Protein AF-A0AAD3N170-F1 (afdb_monomer_lite)

Organism: Lates japonicus (NCBI:txid270547)

Structure (mmCIF, N/CA/C/O backbone):
data_AF-A0AAD3N170-F1
#
_entry.id   AF-A0AAD3N170-F1
#
loop_
_atom_site.group_PDB
_atom_site.id
_atom_site.type_symbol
_atom_site.label_atom_id
_atom_site.label_alt_id
_atom_site.label_comp_id
_atom_site.label_asym_id
_atom_site.label_entity_id
_atom_site.label_seq_id
_atom_site.pdbx_PDB_ins_code
_atom_site.Cartn_x
_atom_site.Cartn_y
_atom_site.Cartn_z
_atom_site.occupancy
_atom_site.B_iso_or_equiv
_atom_site.auth_seq_id
_atom_site.auth_comp_id
_atom_site.auth_asym_id
_atom_site.auth_atom_id
_atom_site.pdbx_PDB_model_num
ATOM 1 N N . MET A 1 1 ? -20.644 33.149 -61.878 1.00 35.19 1 MET A N 1
ATOM 2 C CA . MET A 1 1 ? -21.464 31.925 -61.946 1.00 35.19 1 MET A CA 1
ATOM 3 C C . MET A 1 1 ? -20.576 30.812 -62.482 1.00 35.19 1 MET A C 1
ATOM 5 O O . MET A 1 1 ? -19.874 31.056 -63.452 1.00 35.19 1 MET A O 1
ATOM 9 N N . SER A 1 2 ? -20.545 29.707 -61.735 1.00 38.25 2 SER A N 1
ATOM 10 C CA . SER A 1 2 ? -20.140 28.309 -62.014 1.00 38.25 2 SER A CA 1
ATOM 11 C C . SER A 1 2 ? -20.052 27.929 -63.513 1.00 38.25 2 SER A C 1
ATOM 13 O O . SER A 1 2 ? -20.812 28.475 -64.295 1.00 38.25 2 SER A O 1
ATOM 15 N N . GLU A 1 3 ? -19.218 27.004 -64.015 1.00 41.84 3 GLU A N 1
ATOM 16 C CA . GLU A 1 3 ? -18.905 25.658 -63.510 1.00 41.84 3 GLU A CA 1
ATOM 17 C C . GLU A 1 3 ? -17.759 24.979 -64.328 1.00 41.84 3 GLU A C 1
ATOM 19 O O . GLU A 1 3 ? -17.737 25.042 -65.550 1.00 41.84 3 GLU A O 1
ATOM 24 N N . ILE A 1 4 ? -16.798 24.378 -63.610 1.00 50.81 4 ILE A N 1
ATOM 25 C CA . ILE A 1 4 ? -16.097 23.072 -63.741 1.00 50.81 4 ILE A CA 1
ATOM 26 C C . ILE A 1 4 ? -15.866 22.420 -65.133 1.00 50.81 4 ILE A C 1
ATOM 28 O O . ILE A 1 4 ? -16.795 21.917 -65.756 1.00 50.81 4 ILE A O 1
ATOM 32 N N . LEU A 1 5 ? -14.589 22.145 -65.462 1.00 49.22 5 LEU A N 1
ATOM 33 C CA . LEU A 1 5 ? -14.185 20.864 -66.071 1.00 49.22 5 LEU A CA 1
ATOM 34 C C . LEU A 1 5 ? -12.936 20.308 -65.366 1.00 49.22 5 LEU A C 1
ATOM 36 O O . LEU A 1 5 ? -11.902 20.964 -65.267 1.00 49.22 5 LEU A O 1
ATOM 40 N N . ARG A 1 6 ? -13.090 19.095 -64.831 1.00 49.34 6 ARG A N 1
ATOM 41 C CA . ARG A 1 6 ? -12.053 18.271 -64.207 1.00 49.34 6 ARG A CA 1
ATOM 42 C C . ARG A 1 6 ? -11.090 17.783 -65.285 1.00 49.34 6 ARG A C 1
ATOM 44 O O . ARG A 1 6 ? -11.563 17.276 -66.296 1.00 49.34 6 ARG A O 1
ATOM 51 N N . ASP A 1 7 ? -9.791 17.787 -65.004 1.00 45.34 7 ASP A N 1
ATOM 52 C CA . ASP A 1 7 ? -8.976 16.672 -65.467 1.00 45.34 7 ASP A CA 1
ATOM 53 C C . ASP A 1 7 ? -7.944 16.254 -64.419 1.00 45.34 7 ASP A C 1
ATOM 55 O O . ASP A 1 7 ? -7.305 17.057 -63.737 1.00 45.34 7 ASP A O 1
ATOM 59 N N . THR A 1 8 ? -7.889 14.947 -64.245 1.00 53.00 8 THR A N 1
ATOM 60 C CA . THR A 1 8 ? -7.256 14.196 -63.168 1.00 53.00 8 THR A CA 1
ATOM 61 C C . THR A 1 8 ? -5.969 13.602 -63.719 1.00 53.00 8 THR A C 1
ATOM 63 O O . THR A 1 8 ? -6.016 12.661 -64.500 1.00 53.00 8 THR A O 1
ATOM 66 N N . GLY A 1 9 ? -4.810 14.094 -63.285 1.00 50.38 9 GLY A N 1
ATOM 67 C CA . GLY A 1 9 ? -3.509 13.509 -63.620 1.00 50.38 9 GLY A CA 1
ATOM 68 C C . GLY A 1 9 ? -2.808 13.007 -62.366 1.00 50.38 9 GLY A C 1
ATOM 69 O O . GLY A 1 9 ? -2.170 13.779 -61.657 1.00 50.38 9 GLY A O 1
ATOM 70 N N . HIS A 1 10 ? -2.970 11.721 -62.064 1.00 56.72 10 HIS A N 1
ATOM 71 C CA . HIS A 1 10 ? -2.366 11.043 -60.920 1.00 56.72 10 HIS A CA 1
ATOM 72 C C . HIS A 1 10 ? -0.842 11.237 -60.898 1.00 56.72 10 HIS A C 1
ATOM 74 O O . HIS A 1 10 ? -0.133 10.764 -61.786 1.00 56.72 10 HIS A O 1
ATOM 80 N N . LYS A 1 11 ? -0.321 11.879 -59.847 1.00 61.03 11 LYS A N 1
ATOM 81 C CA . LYS A 1 11 ? 1.107 11.861 -59.509 1.00 61.03 11 LYS A CA 1
ATOM 82 C C . LYS A 1 11 ? 1.444 10.461 -58.986 1.00 61.03 11 LYS A C 1
ATOM 84 O O . LYS A 1 11 ? 1.462 10.224 -57.783 1.00 61.03 11 LYS A O 1
ATOM 89 N N . GLY A 1 12 ? 1.600 9.513 -59.905 1.00 59.84 12 GLY A N 1
ATOM 90 C CA . GLY A 1 12 ? 2.019 8.153 -59.595 1.00 59.84 12 GLY A CA 1
ATOM 91 C C . GLY A 1 12 ? 3.435 8.160 -59.024 1.00 59.84 12 GLY A C 1
ATOM 92 O O . GLY A 1 12 ? 4.338 8.772 -59.594 1.00 59.84 12 GLY A O 1
ATOM 93 N N . ASN A 1 13 ? 3.625 7.493 -57.887 1.00 63.69 13 ASN A N 1
ATOM 94 C CA . ASN A 1 13 ? 4.944 7.267 -57.308 1.00 63.69 13 ASN A CA 1
ATOM 95 C C . ASN A 1 13 ? 5.756 6.396 -58.276 1.00 63.69 13 ASN A C 1
ATOM 97 O O . ASN A 1 13 ? 5.458 5.217 -58.460 1.00 63.69 13 ASN A O 1
ATOM 101 N N . CYS A 1 14 ? 6.756 6.990 -58.924 1.00 70.81 14 CYS A N 1
ATOM 102 C CA . CYS A 1 14 ? 7.610 6.296 -59.877 1.00 70.81 14 CYS A CA 1
ATOM 103 C C . CYS A 1 14 ? 8.571 5.382 -59.100 1.00 70.81 14 CYS A C 1
ATOM 105 O O . CYS A 1 14 ? 9.526 5.863 -58.488 1.00 70.81 14 CYS A O 1
ATOM 107 N N . ILE A 1 15 ? 8.296 4.075 -59.069 1.00 72.94 15 ILE A N 1
ATOM 108 C CA . ILE A 1 15 ? 9.215 3.090 -58.489 1.00 72.94 15 ILE A CA 1
ATOM 109 C C . ILE A 1 15 ? 10.376 2.925 -59.478 1.00 72.94 15 ILE A C 1
ATOM 111 O O . ILE A 1 15 ? 10.131 2.561 -60.632 1.00 72.94 15 ILE A O 1
ATOM 115 N N . PRO A 1 16 ? 11.633 3.183 -59.080 1.00 70.94 16 PRO A N 1
ATOM 116 C CA . PRO A 1 16 ? 12.761 2.962 -59.967 1.00 70.94 16 PRO A CA 1
ATOM 117 C C . PRO A 1 16 ? 12.831 1.477 -60.334 1.00 70.94 16 PRO A C 1
ATOM 119 O O . PRO A 1 16 ? 12.875 0.609 -59.462 1.00 70.94 16 PRO A O 1
ATOM 122 N N . SER A 1 17 ? 12.848 1.195 -61.638 1.00 69.94 17 SER A N 1
ATOM 123 C CA . SER A 1 17 ? 13.024 -0.141 -62.216 1.00 69.94 17 SER A CA 1
ATOM 124 C C . SER A 1 17 ? 14.458 -0.632 -61.975 1.00 69.94 17 SER A C 1
ATOM 126 O O . SER A 1 17 ? 15.280 -0.698 -62.893 1.00 69.94 17 SER A O 1
ATOM 128 N N . GLY A 1 18 ? 14.796 -0.929 -60.721 1.00 78.31 18 GLY A N 1
ATOM 129 C CA . GLY A 1 18 ? 16.044 -1.594 -60.370 1.00 78.31 18 GLY A CA 1
ATOM 130 C C . GLY A 1 18 ? 16.172 -2.922 -61.120 1.00 78.31 18 GLY A C 1
ATOM 131 O O . GLY A 1 18 ? 15.177 -3.582 -61.420 1.00 78.31 18 GLY A O 1
ATOM 132 N N . ARG A 1 19 ? 17.403 -3.321 -61.453 1.00 78.25 19 ARG A N 1
ATOM 133 C CA . ARG A 1 19 ? 17.644 -4.624 -62.087 1.00 78.25 19 ARG A CA 1
ATOM 134 C C . ARG A 1 19 ? 17.254 -5.733 -61.114 1.00 78.25 19 ARG A C 1
ATOM 136 O O . ARG A 1 19 ? 17.785 -5.801 -60.008 1.00 78.25 19 ARG A O 1
ATOM 143 N N . GLN A 1 20 ? 16.356 -6.615 -61.541 1.00 78.94 20 GLN A N 1
ATOM 144 C CA . GLN A 1 20 ? 16.042 -7.825 -60.795 1.00 78.94 20 GLN A CA 1
ATOM 145 C C . GLN A 1 20 ? 17.270 -8.742 -60.803 1.00 78.94 20 GLN A C 1
ATOM 147 O O . GLN A 1 20 ? 17.733 -9.166 -61.861 1.00 78.94 20 GLN A O 1
ATOM 152 N N . LEU A 1 21 ? 17.818 -9.016 -59.619 1.00 80.81 21 LEU A N 1
ATOM 153 C CA . LEU A 1 21 ? 18.893 -9.992 -59.463 1.00 80.81 21 LEU A CA 1
ATOM 154 C C . LEU A 1 21 ? 18.369 -11.384 -59.828 1.00 80.81 21 LEU A C 1
ATOM 156 O O . LEU A 1 21 ? 17.212 -11.711 -59.542 1.00 80.81 21 LEU A O 1
ATOM 160 N N . GLN A 1 22 ? 19.217 -12.204 -60.453 1.00 79.69 22 GLN A N 1
ATOM 161 C CA . GLN A 1 22 ? 18.879 -13.601 -60.703 1.00 79.69 22 GLN A CA 1
ATOM 162 C C . GLN A 1 22 ? 18.592 -14.283 -59.364 1.00 79.69 22 GLN A C 1
ATOM 164 O O . GLN A 1 22 ? 19.427 -14.275 -58.460 1.00 79.69 22 GLN A O 1
ATOM 169 N N . ARG A 1 23 ? 17.380 -14.824 -59.218 1.00 81.94 23 ARG A N 1
ATOM 170 C CA . ARG A 1 23 ? 16.997 -15.590 -58.034 1.00 81.94 23 ARG A CA 1
ATOM 171 C C . ARG A 1 23 ? 17.484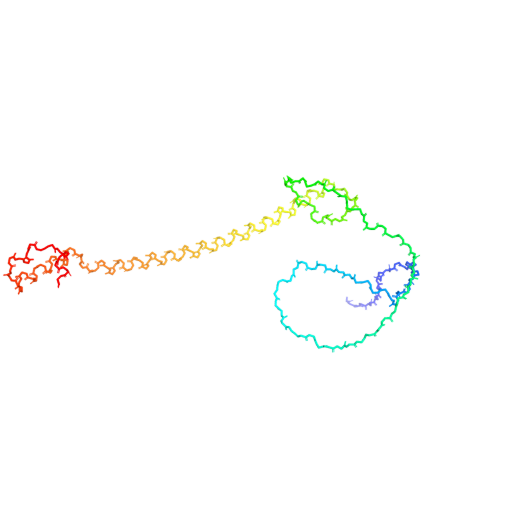 -17.017 -58.217 1.00 81.94 23 ARG A C 1
ATOM 173 O O . ARG A 1 23 ? 17.135 -17.657 -59.205 1.00 81.94 23 ARG A O 1
ATOM 180 N N . THR A 1 24 ? 18.243 -17.517 -57.256 1.00 79.50 24 THR A N 1
ATOM 181 C CA . THR A 1 24 ? 18.496 -18.951 -57.147 1.00 79.50 24 THR A CA 1
ATOM 182 C C . THR A 1 24 ? 17.180 -19.635 -56.757 1.00 79.50 24 THR A C 1
ATOM 184 O O . THR A 1 24 ? 16.533 -19.166 -55.813 1.00 79.50 24 THR A O 1
ATOM 187 N N . PRO A 1 25 ? 16.740 -20.694 -57.460 1.00 79.50 25 PRO A N 1
ATOM 188 C CA . PRO A 1 25 ? 15.591 -21.483 -57.031 1.00 79.50 25 PRO A CA 1
ATOM 189 C C . PRO A 1 25 ? 15.814 -22.009 -55.605 1.00 79.50 25 PRO A C 1
ATOM 191 O O . PRO A 1 25 ? 16.956 -22.330 -55.258 1.00 79.50 25 PRO A O 1
ATOM 194 N N . PRO A 1 26 ? 14.767 -22.091 -54.766 1.00 71.56 26 PRO A N 1
ATOM 195 C CA . PRO A 1 26 ? 14.890 -22.735 -53.467 1.00 71.56 26 PRO A CA 1
ATOM 196 C C . PRO A 1 26 ? 15.349 -24.181 -53.674 1.00 71.56 26 PRO A C 1
ATOM 198 O O . PRO A 1 26 ? 14.779 -24.905 -54.488 1.00 71.56 26 PRO A O 1
ATOM 201 N N . LEU A 1 27 ? 16.400 -24.582 -52.958 1.00 72.19 27 LEU A N 1
ATOM 202 C CA . LEU A 1 27 ? 16.843 -25.973 -52.927 1.00 72.19 27 LEU A CA 1
ATOM 203 C C . LEU A 1 27 ? 15.711 -26.798 -52.302 1.00 72.19 27 LEU A C 1
ATOM 205 O O . LEU A 1 27 ? 15.325 -26.529 -51.164 1.00 72.19 27 LEU A O 1
ATOM 209 N N . SER A 1 28 ? 15.167 -27.760 -53.049 1.00 66.94 28 SER A N 1
ATOM 210 C CA . SER A 1 28 ? 14.040 -28.612 -52.639 1.00 66.94 28 SER A CA 1
ATOM 211 C C . SER A 1 28 ? 14.304 -29.391 -51.351 1.00 66.94 28 SER A C 1
ATOM 213 O O . SER A 1 28 ? 13.361 -29.706 -50.633 1.00 66.94 28 SER A O 1
ATOM 215 N N . ASP A 1 29 ? 15.578 -29.626 -51.026 1.00 61.41 29 ASP A N 1
ATOM 216 C CA . ASP A 1 29 ? 15.970 -30.633 -50.035 1.00 61.41 29 ASP A CA 1
ATOM 217 C C . ASP A 1 29 ? 16.712 -30.066 -48.814 1.00 61.41 29 ASP A C 1
ATOM 219 O O . ASP A 1 29 ? 17.223 -30.819 -47.989 1.00 61.41 29 ASP A O 1
ATOM 223 N N . VAL A 1 30 ? 16.751 -28.738 -48.634 1.00 62.06 30 VAL A N 1
ATOM 224 C CA . VAL A 1 30 ? 17.384 -28.122 -47.452 1.00 62.06 30 VAL A CA 1
ATOM 225 C C . VAL A 1 30 ? 16.324 -27.566 -46.504 1.00 62.06 30 VAL A C 1
ATOM 227 O O . VAL A 1 30 ? 16.077 -26.359 -46.434 1.00 62.06 30 VAL A O 1
ATOM 230 N N . LYS A 1 31 ? 15.711 -28.450 -45.713 1.00 65.62 31 LYS A N 1
ATOM 231 C CA . LYS A 1 31 ? 14.913 -28.044 -44.550 1.00 65.62 31 LYS A CA 1
ATOM 232 C C . LYS A 1 31 ? 15.873 -27.668 -43.417 1.00 65.62 31 LYS A C 1
ATOM 234 O O . LYS A 1 31 ? 16.257 -28.511 -42.615 1.00 65.62 31 LYS A O 1
ATOM 239 N N . ARG A 1 32 ? 16.308 -26.403 -43.360 1.00 67.44 32 ARG A N 1
ATOM 240 C CA . ARG A 1 32 ? 17.024 -25.899 -42.175 1.00 67.44 32 ARG A CA 1
ATOM 241 C C . ARG A 1 32 ? 16.037 -25.857 -41.013 1.00 67.44 32 ARG A C 1
ATOM 243 O O . ARG A 1 32 ? 15.136 -25.022 -41.020 1.00 67.44 32 ARG A O 1
ATOM 250 N N . HIS A 1 33 ? 16.197 -26.764 -40.055 1.00 65.12 33 HIS A N 1
ATOM 251 C CA . HIS A 1 33 ? 15.530 -26.657 -38.764 1.00 65.12 33 HIS A CA 1
ATOM 252 C C . HIS A 1 33 ? 16.096 -25.415 -38.071 1.00 65.12 33 HIS A C 1
ATOM 254 O O . HIS A 1 33 ? 17.296 -25.338 -37.810 1.00 65.12 33 HIS A O 1
ATOM 260 N N . LEU A 1 34 ? 15.263 -24.393 -37.894 1.00 66.19 34 LEU A N 1
ATOM 261 C CA . LEU A 1 34 ? 15.608 -23.227 -37.095 1.00 66.19 34 LEU A CA 1
ATOM 262 C C . LEU A 1 34 ? 15.071 -23.508 -35.698 1.00 66.19 34 LEU A C 1
ATOM 264 O O . LEU A 1 34 ? 13.865 -23.432 -35.479 1.00 66.19 34 LEU A O 1
ATOM 268 N N . ASP A 1 35 ? 15.963 -23.892 -34.791 1.00 59.12 35 ASP A N 1
ATOM 269 C CA . ASP A 1 35 ? 15.636 -24.009 -33.374 1.00 59.12 35 ASP A CA 1
ATOM 270 C C . ASP A 1 35 ? 15.546 -22.603 -32.792 1.00 59.12 35 ASP A C 1
ATOM 272 O O . ASP A 1 35 ? 16.552 -21.950 -32.511 1.00 59.12 35 ASP A O 1
ATOM 276 N N . PHE A 1 36 ? 14.319 -22.107 -32.668 1.00 57.72 36 PHE A N 1
ATOM 277 C CA . PHE A 1 36 ? 14.038 -20.969 -31.814 1.00 57.72 36 PHE A CA 1
ATOM 278 C C . PHE A 1 36 ? 13.860 -21.524 -30.404 1.00 57.72 36 PHE A C 1
ATOM 280 O O . PHE A 1 36 ? 12.868 -22.189 -30.114 1.00 57.72 36 PHE A O 1
ATOM 287 N N . CYS A 1 37 ? 14.848 -21.305 -29.538 1.00 46.25 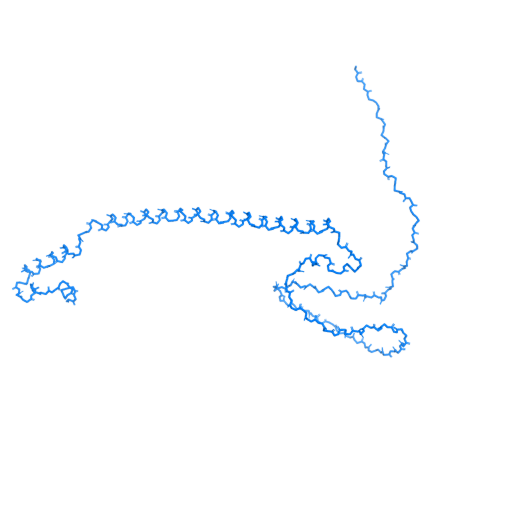37 CYS A N 1
ATOM 288 C CA . CYS A 1 37 ? 14.641 -21.495 -28.110 1.00 46.25 37 CYS A CA 1
ATOM 289 C C . CYS A 1 37 ? 13.703 -20.380 -27.629 1.00 46.25 37 CYS A C 1
ATOM 291 O O . CYS A 1 37 ? 14.166 -19.279 -27.336 1.00 46.25 37 CYS A O 1
ATOM 293 N N . ASP A 1 38 ? 12.400 -20.659 -27.594 1.00 48.50 38 ASP A N 1
ATOM 294 C CA . ASP A 1 38 ? 11.438 -19.862 -26.834 1.00 48.50 38 ASP A CA 1
ATOM 295 C C . ASP A 1 38 ? 11.602 -20.218 -25.354 1.00 48.50 38 ASP A C 1
ATOM 297 O O . ASP A 1 38 ? 11.128 -21.243 -24.865 1.00 48.50 38 ASP A O 1
ATOM 301 N N . GLU A 1 39 ? 12.327 -19.370 -24.635 1.00 51.50 39 GLU A N 1
ATOM 302 C CA . GLU A 1 39 ? 12.382 -19.381 -23.177 1.00 51.50 39 GLU A CA 1
ATOM 303 C C . GLU A 1 39 ? 11.175 -18.595 -22.651 1.00 51.50 39 GLU A C 1
ATOM 305 O O . GLU A 1 39 ? 11.332 -17.501 -22.134 1.00 51.50 39 GLU A O 1
ATOM 310 N N . ASP A 1 40 ? 9.966 -19.108 -22.899 1.00 51.34 40 ASP A N 1
ATOM 311 C CA . ASP A 1 40 ? 8.733 -18.733 -22.192 1.00 51.34 40 ASP A CA 1
ATOM 312 C C . ASP A 1 40 ? 7.580 -19.644 -22.641 1.00 51.34 40 ASP A C 1
ATOM 314 O O . ASP A 1 40 ? 6.816 -19.348 -23.558 1.00 51.34 40 ASP A O 1
ATOM 318 N N . SER A 1 41 ? 7.440 -20.800 -21.994 1.00 42.88 41 SER A N 1
ATOM 319 C CA . SER A 1 41 ? 6.212 -21.601 -22.052 1.00 42.88 41 SER A CA 1
ATOM 320 C C . SER A 1 41 ? 6.054 -22.387 -20.756 1.00 42.88 41 SER A C 1
ATOM 322 O O . SER A 1 41 ? 6.307 -23.587 -20.684 1.00 42.88 41 SER A O 1
ATOM 324 N N . ASN A 1 42 ? 5.642 -21.670 -19.712 1.00 42.38 42 ASN A N 1
ATOM 325 C CA . ASN A 1 42 ? 4.877 -22.253 -18.619 1.00 42.38 42 ASN A CA 1
ATOM 326 C C . ASN A 1 42 ? 3.391 -22.106 -18.967 1.00 42.38 42 ASN A C 1
ATOM 328 O O . ASN A 1 42 ? 2.920 -20.982 -19.116 1.00 42.38 42 ASN A O 1
ATOM 332 N N . ASP A 1 43 ? 2.723 -23.253 -19.083 1.00 37.84 43 ASP A N 1
ATOM 333 C CA . ASP A 1 43 ? 1.311 -23.564 -18.798 1.00 37.84 43 ASP A CA 1
ATOM 334 C C . ASP A 1 43 ? 0.585 -24.355 -19.900 1.00 37.84 43 ASP A C 1
ATOM 336 O O . ASP A 1 43 ? 0.249 -23.856 -20.969 1.00 37.84 43 ASP A O 1
ATOM 340 N N . TYR A 1 44 ? 0.329 -25.616 -19.536 1.00 36.62 44 TYR A N 1
ATOM 341 C CA . TYR A 1 44 ? -0.807 -26.487 -19.848 1.00 36.62 44 TYR A CA 1
ATOM 342 C C . TYR A 1 44 ? -1.451 -26.428 -21.240 1.00 36.62 44 TYR A C 1
ATOM 344 O O . TYR A 1 44 ? -2.240 -25.537 -21.537 1.00 36.62 44 TYR A O 1
ATOM 352 N N . CYS A 1 45 ? -1.312 -27.533 -21.981 1.00 34.38 45 CYS A N 1
ATOM 353 C CA . CYS A 1 45 ? -2.458 -28.293 -22.501 1.00 34.38 45 CYS A CA 1
ATOM 354 C C . CYS A 1 45 ? -2.042 -29.747 -22.796 1.00 34.38 45 CYS A C 1
ATOM 356 O O . CYS A 1 45 ? -1.010 -29.998 -23.416 1.00 34.38 45 CYS A O 1
ATOM 358 N N . GLU A 1 46 ? -2.845 -30.692 -22.311 1.00 36.38 46 GLU A N 1
ATOM 359 C CA . GLU A 1 46 ? -2.675 -32.143 -22.428 1.00 36.38 46 GLU A CA 1
ATOM 360 C C . GLU A 1 46 ? -3.107 -32.696 -23.809 1.00 36.38 46 GLU A C 1
ATOM 362 O O . GLU A 1 46 ? -4.156 -32.315 -24.321 1.00 36.38 46 GLU A O 1
ATOM 367 N N . GLU A 1 47 ? -2.307 -33.658 -24.311 1.00 40.22 47 GLU A N 1
ATOM 368 C CA . GLU A 1 47 ? -2.635 -34.841 -25.156 1.00 40.22 47 GLU A CA 1
ATOM 369 C C . GLU A 1 47 ? -3.187 -34.697 -26.610 1.00 40.22 47 GLU A C 1
ATOM 371 O O . GLU A 1 47 ? -3.741 -33.673 -26.995 1.00 40.22 47 GLU A O 1
ATOM 376 N N . PRO A 1 48 ? -3.164 -35.771 -27.446 1.00 43.66 48 PRO A N 1
ATOM 377 C CA . PRO A 1 48 ? -2.053 -36.683 -27.769 1.00 43.66 48 PRO A CA 1
ATOM 378 C C . PRO A 1 48 ? -1.892 -36.903 -29.303 1.00 43.66 48 PRO A C 1
ATOM 380 O O . PRO A 1 48 ? -2.860 -36.876 -30.065 1.00 43.66 48 PRO A O 1
ATOM 383 N N . GLN A 1 49 ? -0.679 -37.198 -29.792 1.00 34.19 49 GLN A N 1
ATOM 384 C CA . GLN A 1 49 ? -0.460 -37.564 -31.205 1.00 34.19 49 GLN A CA 1
ATOM 385 C C . GLN A 1 49 ? -0.617 -39.072 -31.451 1.00 34.19 49 GLN A C 1
ATOM 387 O O . GLN A 1 49 ? 0.088 -39.895 -30.871 1.00 34.19 49 GLN A O 1
ATOM 392 N N . GLN A 1 50 ? -1.520 -39.417 -32.373 1.00 33.47 50 GLN A N 1
ATOM 393 C CA . GLN A 1 50 ? -1.648 -40.743 -32.972 1.00 33.47 50 GLN A CA 1
ATOM 394 C C . GLN A 1 50 ? -0.594 -40.964 -34.074 1.00 33.47 50 GLN A C 1
ATOM 396 O O . GLN A 1 50 ? -0.501 -40.201 -35.030 1.00 33.47 50 GLN A O 1
ATOM 401 N N . ASN A 1 51 ? 0.167 -42.045 -33.894 1.00 32.16 51 ASN A N 1
ATOM 402 C CA . ASN A 1 51 ? 0.823 -42.948 -34.850 1.00 32.16 51 ASN A CA 1
ATOM 403 C C . ASN A 1 51 ? 0.712 -42.642 -36.357 1.00 32.16 51 ASN A C 1
ATOM 405 O O . ASN A 1 51 ? -0.393 -42.650 -36.892 1.00 32.16 51 ASN A O 1
ATOM 409 N N . THR A 1 52 ? 1.843 -42.650 -37.082 1.00 32.50 52 THR A N 1
ATOM 410 C CA . THR A 1 52 ? 2.075 -43.628 -38.175 1.00 32.50 52 THR A CA 1
ATOM 411 C C . THR A 1 52 ? 3.573 -43.795 -38.488 1.00 32.50 52 THR A C 1
ATOM 413 O O . THR A 1 52 ? 4.332 -42.831 -38.507 1.00 32.50 52 THR A O 1
ATOM 416 N N . GLU A 1 53 ? 3.966 -45.052 -38.692 1.00 32.78 53 GLU A N 1
ATOM 417 C CA . GLU A 1 53 ? 5.313 -45.615 -38.859 1.00 32.78 53 GLU A CA 1
ATOM 418 C C . GLU A 1 53 ? 5.875 -45.567 -40.300 1.00 32.78 53 GLU A C 1
ATOM 420 O O . GLU A 1 53 ? 5.132 -45.335 -41.251 1.00 32.78 53 GLU A O 1
ATOM 425 N N . ALA A 1 54 ? 7.168 -45.945 -40.399 1.00 29.39 54 ALA A N 1
ATOM 426 C CA . ALA A 1 54 ? 7.930 -46.584 -41.503 1.00 29.39 54 ALA A CA 1
ATOM 427 C C . ALA A 1 54 ? 9.102 -45.707 -42.003 1.00 29.39 54 ALA A C 1
ATOM 429 O O . ALA A 1 54 ? 8.882 -44.625 -42.530 1.00 29.39 54 ALA A O 1
ATOM 430 N N . GLY A 1 55 ? 10.380 -46.029 -41.732 1.00 28.77 55 GLY A N 1
ATOM 431 C CA . GLY A 1 55 ? 11.180 -47.127 -42.326 1.00 28.77 55 GLY A CA 1
ATOM 432 C C . GLY A 1 55 ? 11.800 -46.626 -43.651 1.00 28.77 55 GLY A C 1
ATOM 433 O O . GLY A 1 55 ? 11.063 -46.117 -44.476 1.00 28.77 55 GLY A O 1
ATOM 434 N N . THR A 1 56 ? 13.096 -46.657 -43.986 1.00 31.06 56 THR A N 1
ATOM 435 C CA . THR A 1 56 ? 14.220 -47.552 -43.676 1.00 31.06 56 THR A CA 1
ATOM 436 C C . THR A 1 56 ? 15.519 -46.897 -44.210 1.00 31.06 56 THR A C 1
ATOM 438 O O . THR A 1 56 ? 15.472 -46.157 -45.184 1.00 31.06 56 THR A O 1
ATOM 441 N N . ARG A 1 57 ? 16.646 -47.186 -43.538 1.00 34.59 57 ARG A N 1
ATOM 442 C CA . ARG A 1 57 ? 18.084 -47.110 -43.911 1.00 34.59 57 ARG A CA 1
ATOM 443 C C . ARG A 1 57 ? 18.453 -46.728 -45.364 1.00 34.59 57 ARG A C 1
ATOM 445 O O . ARG A 1 57 ? 17.942 -47.338 -46.289 1.00 34.59 57 ARG A O 1
ATOM 452 N N . GLU A 1 58 ? 19.499 -45.915 -45.550 1.00 33.44 58 GLU A N 1
ATOM 453 C CA . GLU A 1 58 ? 20.864 -46.407 -45.819 1.00 33.44 58 GLU A CA 1
ATOM 454 C C . GLU A 1 58 ? 21.914 -45.283 -45.808 1.00 33.44 58 GLU A C 1
ATOM 456 O O . GLU A 1 58 ? 21.626 -44.098 -45.939 1.00 33.44 58 GLU A O 1
ATOM 461 N N . GLN A 1 59 ? 23.125 -45.723 -45.502 1.00 39.97 59 GLN A N 1
ATOM 462 C CA . GLN A 1 59 ? 24.336 -45.001 -45.166 1.00 39.97 59 GLN A CA 1
ATOM 463 C C . GLN A 1 59 ? 25.107 -44.773 -46.462 1.00 39.97 59 GLN A C 1
ATOM 465 O O . GLN A 1 59 ? 25.464 -45.758 -47.100 1.00 39.97 59 GLN A O 1
ATOM 470 N N . ASP A 1 60 ? 25.407 -43.526 -46.827 1.00 32.94 60 ASP A N 1
ATOM 471 C CA . ASP A 1 60 ? 26.500 -43.308 -47.766 1.00 32.94 60 ASP A CA 1
ATOM 472 C C . ASP A 1 60 ? 27.365 -42.103 -47.413 1.00 32.94 60 ASP A C 1
ATOM 474 O O . ASP A 1 60 ? 26.922 -41.056 -46.938 1.00 32.94 60 ASP A O 1
ATOM 478 N N . ASN A 1 61 ? 28.647 -42.384 -47.556 1.00 38.75 61 ASN A N 1
ATOM 479 C CA . ASN A 1 61 ? 29.811 -41.626 -47.159 1.00 38.75 61 ASN A CA 1
ATOM 480 C C . ASN A 1 61 ? 30.012 -40.494 -48.168 1.00 38.75 61 ASN A C 1
ATOM 482 O O . ASN A 1 61 ? 30.298 -40.778 -49.324 1.00 38.75 61 ASN A O 1
ATOM 486 N N . ASP A 1 62 ? 29.975 -39.236 -47.735 1.00 37.97 62 ASP A N 1
ATOM 487 C CA . ASP A 1 62 ? 30.612 -38.171 -48.508 1.00 37.97 62 ASP A CA 1
ATOM 488 C C . ASP A 1 62 ? 31.421 -37.261 -47.586 1.00 37.97 62 ASP A C 1
ATOM 490 O O . ASP A 1 62 ? 30.947 -36.328 -46.933 1.00 37.97 62 ASP A O 1
ATOM 494 N N . GLN A 1 63 ? 32.701 -37.613 -47.507 1.00 52.56 63 GLN A N 1
ATOM 495 C CA . GLN A 1 63 ? 33.759 -36.857 -46.867 1.00 52.56 63 GLN A CA 1
ATOM 496 C C . GLN A 1 63 ? 34.077 -35.611 -47.690 1.00 52.56 63 GLN A C 1
ATOM 498 O O . GLN A 1 63 ? 35.070 -35.610 -48.404 1.00 52.56 63 GLN A O 1
ATOM 503 N N . HIS A 1 64 ? 33.336 -34.511 -47.556 1.00 43.69 64 HIS A N 1
ATOM 504 C CA . HIS A 1 64 ? 33.885 -33.217 -47.961 1.00 43.69 64 HIS A CA 1
ATOM 505 C C . HIS A 1 64 ? 33.413 -32.054 -47.082 1.00 43.69 64 HIS A C 1
ATOM 507 O O . HIS A 1 64 ? 32.234 -31.725 -47.008 1.00 43.69 64 HIS A O 1
ATOM 513 N N . ARG A 1 65 ? 34.429 -31.346 -46.567 1.00 40.94 65 ARG A N 1
ATOM 514 C CA . ARG A 1 65 ? 34.444 -29.941 -46.129 1.00 40.94 65 ARG A CA 1
ATOM 515 C C . ARG A 1 65 ? 34.219 -29.676 -44.633 1.00 40.94 65 ARG A C 1
ATOM 517 O O . ARG A 1 65 ? 33.141 -29.331 -44.170 1.00 40.94 65 ARG A O 1
ATOM 524 N N . THR A 1 66 ? 35.341 -29.771 -43.924 1.00 48.41 66 THR A N 1
ATOM 525 C CA . THR A 1 66 ? 35.736 -29.002 -42.735 1.00 48.41 66 THR A CA 1
ATOM 526 C C . THR A 1 66 ? 34.898 -27.744 -42.467 1.00 48.41 66 THR A C 1
ATOM 528 O O . THR A 1 66 ? 35.062 -26.716 -43.123 1.00 48.41 66 THR A O 1
ATOM 531 N N . PHE A 1 67 ? 34.076 -27.807 -41.421 1.00 39.84 67 PHE A N 1
ATOM 532 C CA . PHE A 1 67 ? 33.755 -26.660 -40.578 1.00 39.84 67 PHE A CA 1
ATOM 533 C C . PHE A 1 67 ? 34.126 -27.040 -39.145 1.00 39.84 67 PHE A C 1
ATOM 535 O O . PHE A 1 67 ? 33.376 -27.729 -38.457 1.00 39.84 67 PHE A O 1
ATOM 542 N N . ASP A 1 68 ? 35.320 -26.624 -38.721 1.00 32.88 68 ASP A N 1
ATOM 543 C CA . ASP A 1 68 ? 35.748 -26.700 -37.326 1.00 32.88 68 ASP A CA 1
ATOM 544 C C . ASP A 1 68 ? 34.886 -25.747 -36.494 1.00 32.88 68 ASP A C 1
ATOM 546 O O . ASP A 1 68 ? 35.132 -24.543 -36.426 1.00 32.88 68 ASP A O 1
ATOM 550 N N . PHE A 1 69 ? 33.848 -26.292 -35.869 1.00 44.97 69 PHE A N 1
ATOM 551 C CA . PHE A 1 69 ? 33.045 -25.603 -34.865 1.00 44.97 69 PHE A CA 1
ATOM 552 C C . PHE A 1 69 ? 33.369 -26.167 -33.483 1.00 44.97 69 PHE A C 1
ATOM 554 O O . PHE A 1 69 ? 32.495 -26.676 -32.802 1.00 44.97 69 PHE A O 1
ATOM 561 N N . ASN A 1 70 ? 34.642 -26.129 -33.079 1.00 45.44 70 ASN A N 1
ATOM 562 C CA . ASN A 1 70 ? 35.050 -26.467 -31.715 1.00 45.44 70 ASN A CA 1
ATOM 563 C C . ASN A 1 70 ? 36.311 -25.694 -31.312 1.00 45.44 70 ASN A C 1
ATOM 565 O O . ASN A 1 70 ? 37.421 -26.217 -31.357 1.00 45.44 70 ASN A O 1
ATOM 569 N N . THR A 1 71 ? 36.122 -24.468 -30.825 1.00 36.50 71 THR A N 1
ATOM 570 C CA . THR A 1 71 ? 37.073 -23.864 -29.884 1.00 36.50 71 THR A CA 1
ATOM 571 C C . THR A 1 71 ? 36.325 -23.561 -28.589 1.00 36.50 71 THR A C 1
ATOM 573 O O . THR A 1 71 ? 35.720 -22.495 -28.470 1.00 36.50 71 THR A O 1
ATOM 576 N N . PRO A 1 72 ? 36.321 -24.465 -27.594 1.00 48.56 72 PRO A N 1
ATOM 577 C CA . PRO A 1 72 ? 35.942 -24.092 -26.242 1.00 48.56 72 PRO A CA 1
ATOM 578 C C . PRO A 1 72 ? 37.108 -23.293 -25.653 1.00 48.56 72 PRO A C 1
ATOM 580 O O . PRO A 1 72 ? 38.035 -23.853 -25.068 1.00 48.56 72 PRO A O 1
ATOM 583 N N . GLN A 1 73 ? 37.105 -21.972 -25.851 1.00 39.31 73 GLN A N 1
ATOM 584 C CA . GLN A 1 73 ? 38.063 -21.110 -25.168 1.00 39.31 73 GLN A CA 1
ATOM 585 C C . GLN A 1 73 ? 37.604 -20.929 -23.717 1.00 39.31 73 GLN A C 1
ATOM 587 O O . GLN A 1 73 ? 36.723 -20.143 -23.387 1.00 39.31 73 GLN A O 1
ATOM 592 N N . THR A 1 74 ? 38.184 -21.781 -22.879 1.00 37.00 74 THR A N 1
ATOM 593 C CA . THR A 1 74 ? 38.496 -21.608 -21.459 1.00 37.00 74 THR A CA 1
ATOM 594 C C . THR A 1 74 ? 38.255 -20.214 -20.866 1.00 37.00 74 THR A C 1
ATOM 596 O O . THR A 1 74 ? 38.941 -19.262 -21.222 1.00 37.00 74 THR A O 1
ATOM 599 N N . LYS A 1 75 ? 37.360 -20.186 -19.867 1.00 47.28 75 LYS A N 1
ATOM 600 C CA . LYS A 1 75 ? 37.451 -19.483 -18.573 1.00 47.28 75 LYS A CA 1
ATOM 601 C C . LYS A 1 75 ? 38.098 -18.090 -18.570 1.00 47.28 75 LYS A C 1
ATOM 603 O O . LYS A 1 75 ? 39.317 -17.970 -18.592 1.00 47.28 75 LYS A O 1
ATOM 608 N N . THR A 1 76 ? 37.290 -17.076 -18.276 1.00 35.38 76 THR A N 1
ATOM 609 C CA . THR A 1 76 ? 37.441 -16.295 -17.035 1.00 35.38 76 THR A CA 1
ATOM 610 C C . THR A 1 76 ? 36.045 -15.823 -16.636 1.00 35.38 76 THR A C 1
ATOM 612 O O . THR A 1 76 ? 35.462 -14.951 -17.275 1.00 35.38 76 THR A O 1
ATOM 615 N N . GLU A 1 77 ? 35.477 -16.484 -15.628 1.00 46.94 77 GLU A N 1
ATOM 616 C CA . GLU A 1 77 ? 34.460 -15.879 -14.775 1.00 46.94 77 GLU A CA 1
ATOM 617 C C . GLU A 1 77 ? 35.132 -14.694 -14.081 1.00 46.94 77 GLU A C 1
ATOM 619 O O . GLU A 1 77 ? 35.938 -14.897 -13.179 1.00 46.94 77 GLU A O 1
ATOM 624 N N . ASP A 1 78 ? 34.830 -13.473 -14.513 1.00 34.41 78 ASP A N 1
ATOM 625 C CA . ASP A 1 78 ? 34.970 -12.312 -13.641 1.00 34.41 78 ASP A CA 1
ATOM 626 C C . ASP A 1 78 ? 33.577 -11.967 -13.124 1.00 34.41 78 ASP A C 1
ATOM 628 O O . ASP A 1 78 ? 32.748 -11.335 -13.782 1.00 34.41 78 ASP A O 1
ATOM 632 N N . ILE A 1 79 ? 33.318 -12.472 -11.922 1.00 49.09 79 ILE A N 1
ATOM 633 C CA . ILE A 1 79 ? 32.201 -12.097 -11.068 1.00 49.09 79 ILE A CA 1
ATOM 634 C C . ILE A 1 79 ? 32.538 -10.710 -10.511 1.00 49.09 79 ILE A C 1
ATOM 636 O O . ILE A 1 79 ? 33.144 -10.573 -9.453 1.00 49.09 79 ILE A O 1
ATOM 640 N N . SER A 1 80 ? 32.164 -9.667 -11.245 1.00 41.41 80 SER A N 1
ATOM 641 C CA . SER A 1 80 ? 31.908 -8.343 -10.677 1.00 41.41 80 SER A CA 1
ATOM 642 C C . SER A 1 80 ? 30.839 -7.639 -11.516 1.00 41.41 80 SER A C 1
ATOM 644 O O . SER A 1 80 ? 31.077 -7.170 -12.625 1.00 41.41 80 SER A O 1
ATOM 646 N N . GLU A 1 81 ? 29.607 -7.625 -11.006 1.00 46.03 81 GLU A N 1
ATOM 647 C CA . GLU A 1 81 ? 28.559 -6.704 -11.462 1.00 46.03 81 GLU A CA 1
ATOM 648 C C . GLU A 1 81 ? 29.008 -5.242 -11.253 1.00 46.03 81 GLU A C 1
ATOM 650 O O . GLU A 1 81 ? 29.852 -5.000 -10.388 1.00 46.03 81 GLU A O 1
ATOM 655 N N . PRO A 1 82 ? 28.454 -4.236 -11.960 1.00 44.94 82 PRO A N 1
ATOM 656 C CA . PRO A 1 82 ? 27.196 -4.226 -12.705 1.00 44.94 82 PRO A CA 1
ATOM 657 C C . PRO A 1 82 ? 27.443 -3.942 -14.188 1.00 44.94 82 PRO A C 1
ATOM 659 O O . PRO A 1 82 ? 28.453 -3.345 -14.524 1.00 44.94 82 PRO A O 1
ATOM 662 N N . ASN A 1 83 ? 26.541 -4.373 -15.076 1.00 45.84 83 ASN A N 1
ATOM 663 C CA . ASN A 1 83 ? 26.224 -3.743 -16.372 1.00 45.84 83 ASN A CA 1
ATOM 664 C C . ASN A 1 83 ? 25.647 -4.775 -17.338 1.00 45.84 83 ASN A C 1
ATOM 666 O O . ASN A 1 83 ? 26.195 -5.083 -18.396 1.00 45.84 83 ASN A O 1
ATOM 670 N N . HIS A 1 84 ? 24.413 -5.178 -17.054 1.00 51.09 84 HIS A N 1
ATOM 671 C CA . HIS A 1 84 ? 23.465 -5.573 -18.092 1.00 51.09 84 HIS A CA 1
ATOM 672 C C . HIS A 1 84 ? 23.092 -4.332 -18.957 1.00 51.09 84 HIS A C 1
ATOM 674 O O . HIS A 1 84 ? 21.925 -3.980 -19.130 1.00 51.09 84 HIS A O 1
ATOM 680 N N . HIS A 1 85 ? 24.079 -3.554 -19.428 1.00 56.88 85 HIS A N 1
ATOM 681 C CA . HIS A 1 85 ? 23.868 -2.394 -20.308 1.00 56.88 85 HIS A CA 1
ATOM 682 C C . HIS A 1 85 ? 23.674 -2.800 -21.763 1.00 56.88 85 HIS A C 1
ATOM 684 O O . HIS A 1 85 ? 23.093 -2.037 -22.522 1.00 56.88 85 HIS A O 1
ATOM 690 N N . ASN A 1 86 ? 24.068 -4.020 -22.127 1.00 57.38 86 ASN A N 1
ATOM 691 C CA . ASN A 1 86 ? 24.196 -4.415 -23.524 1.00 57.38 86 ASN A CA 1
ATOM 692 C C . ASN A 1 86 ? 23.367 -5.653 -23.878 1.00 57.38 86 ASN A C 1
ATOM 694 O O . ASN A 1 86 ? 23.729 -6.373 -24.802 1.00 57.38 86 ASN A O 1
ATOM 698 N N . SER A 1 87 ? 22.257 -5.922 -23.177 1.00 62.38 87 SER A N 1
ATOM 699 C CA . SER A 1 87 ? 21.368 -7.025 -23.576 1.00 62.38 87 SER A CA 1
ATOM 700 C C . SER A 1 87 ? 20.729 -6.763 -24.945 1.00 62.38 87 SER A C 1
ATOM 702 O O . SER A 1 87 ? 20.702 -7.663 -25.776 1.00 62.38 87 SER A O 1
ATOM 704 N N . MET A 1 88 ? 20.324 -5.519 -25.234 1.00 63.31 88 MET A N 1
ATOM 705 C CA . MET A 1 88 ? 19.785 -5.121 -26.546 1.00 63.31 88 MET A CA 1
ATOM 706 C C . MET A 1 88 ? 20.811 -5.177 -27.685 1.00 63.31 88 MET A C 1
ATOM 708 O O . MET A 1 88 ? 20.432 -5.328 -28.840 1.00 63.31 88 MET A O 1
ATOM 712 N N . LEU A 1 89 ? 22.099 -5.032 -27.370 1.00 73.19 89 LEU A N 1
ATOM 713 C CA . LEU A 1 89 ? 23.192 -5.053 -28.349 1.00 73.19 89 LEU A CA 1
ATOM 714 C C . LEU A 1 89 ? 23.935 -6.398 -28.348 1.00 73.19 89 LEU A C 1
ATOM 716 O O . LEU A 1 89 ? 24.951 -6.561 -29.032 1.00 73.19 89 LEU A O 1
ATOM 720 N N . LYS A 1 90 ? 23.435 -7.381 -27.586 1.00 77.94 90 LYS A N 1
ATOM 721 C CA . LYS A 1 90 ? 23.990 -8.731 -27.524 1.00 77.94 90 LYS A CA 1
ATOM 722 C C . LYS A 1 90 ? 23.880 -9.355 -28.917 1.00 77.94 90 LYS A C 1
ATOM 724 O O . LYS A 1 90 ? 22.788 -9.594 -29.414 1.00 77.94 90 LYS A O 1
ATOM 729 N N . GLY A 1 91 ? 25.027 -9.595 -29.553 1.00 80.25 91 GLY A N 1
ATOM 730 C CA . GLY A 1 91 ? 25.114 -10.158 -30.908 1.00 80.25 91 GLY A CA 1
ATOM 731 C C . GLY A 1 91 ? 25.554 -9.174 -31.998 1.00 80.25 91 GLY A C 1
ATOM 732 O O . GLY A 1 91 ? 25.919 -9.614 -33.087 1.00 80.25 91 GLY A O 1
ATOM 733 N N . MET A 1 92 ? 25.626 -7.866 -31.721 1.00 83.38 92 MET A N 1
ATOM 734 C CA . MET A 1 92 ? 26.151 -6.875 -32.674 1.00 83.38 92 MET A CA 1
ATOM 735 C C . MET A 1 92 ? 27.686 -6.817 -32.639 1.00 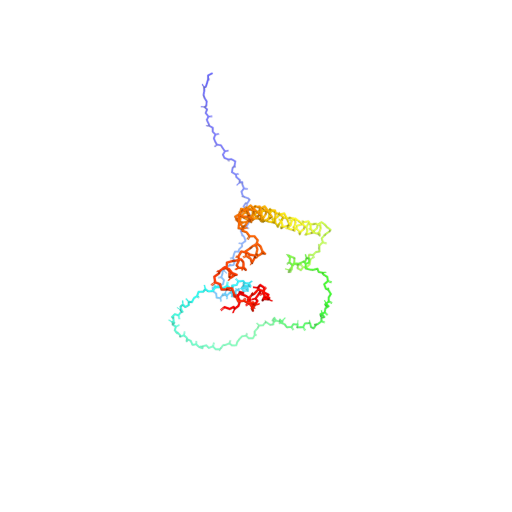83.38 92 MET A C 1
ATOM 737 O O . MET A 1 92 ? 28.292 -5.920 -32.053 1.00 83.38 92 MET A O 1
ATOM 741 N N . LYS A 1 93 ? 28.346 -7.797 -33.269 1.00 83.12 93 LYS A N 1
ATOM 742 C CA . LYS A 1 93 ? 29.815 -7.848 -33.334 1.00 83.12 93 LYS A CA 1
ATOM 743 C C . LYS A 1 93 ? 30.364 -6.700 -34.192 1.00 83.12 93 LYS A C 1
ATOM 745 O O . LYS A 1 93 ? 29.986 -6.554 -35.349 1.00 83.12 93 LYS A O 1
ATOM 750 N N . GLY A 1 94 ? 31.294 -5.925 -33.633 1.00 82.56 94 GLY A N 1
ATOM 751 C CA . GLY A 1 94 ? 31.974 -4.824 -34.329 1.00 82.56 94 GLY A CA 1
ATOM 752 C C . GLY A 1 94 ? 31.285 -3.462 -34.217 1.00 82.56 94 GLY A C 1
ATOM 753 O O . GLY A 1 94 ? 31.855 -2.471 -34.668 1.00 82.56 94 GLY A O 1
ATOM 754 N N . TYR A 1 95 ? 30.108 -3.388 -33.588 1.00 85.88 95 TYR A N 1
ATOM 755 C CA . TYR A 1 95 ? 29.500 -2.108 -33.240 1.00 85.88 95 TYR A CA 1
ATOM 756 C C . TYR A 1 95 ? 30.237 -1.482 -32.053 1.00 85.88 95 TYR A C 1
ATOM 758 O O . TYR A 1 95 ? 30.491 -2.152 -31.051 1.00 85.88 95 TYR A O 1
ATOM 766 N N . GLN A 1 96 ? 30.571 -0.199 -32.164 1.00 86.69 96 GLN A N 1
ATOM 767 C CA . GLN A 1 96 ? 31.124 0.584 -31.065 1.00 86.69 96 GLN A CA 1
ATOM 768 C C . GLN A 1 96 ? 30.058 1.568 -30.605 1.00 86.69 96 GLN A C 1
ATOM 770 O O . GLN A 1 96 ? 29.593 2.388 -31.392 1.00 86.69 96 GLN A O 1
ATOM 775 N N . LEU A 1 97 ? 29.677 1.462 -29.335 1.00 86.19 97 LEU A N 1
ATOM 776 C CA . LEU A 1 97 ? 28.760 2.398 -28.698 1.00 86.19 97 LEU A CA 1
ATOM 777 C C . LEU A 1 97 ? 29.336 3.811 -28.768 1.00 86.19 97 LEU A C 1
ATOM 779 O O . LEU A 1 97 ? 30.440 4.070 -28.286 1.00 86.19 97 LEU A O 1
ATOM 783 N N . THR A 1 98 ? 28.572 4.718 -29.360 1.00 91.75 98 THR A N 1
ATOM 784 C CA . THR A 1 98 ? 28.863 6.147 -29.308 1.00 91.75 98 THR A CA 1
ATOM 785 C C . THR A 1 98 ? 28.354 6.735 -27.993 1.00 91.75 98 THR A C 1
ATOM 787 O O . THR A 1 98 ? 27.518 6.142 -27.311 1.00 91.75 98 THR A O 1
ATOM 790 N N . ALA A 1 99 ? 28.828 7.929 -27.631 1.00 92.81 99 ALA A N 1
ATOM 791 C CA . ALA A 1 99 ? 28.315 8.639 -26.457 1.00 92.81 99 ALA A CA 1
ATOM 792 C C . ALA A 1 99 ? 26.789 8.852 -26.534 1.00 92.81 99 ALA A C 1
ATOM 794 O O . ALA A 1 99 ? 26.087 8.644 -25.550 1.00 92.81 99 ALA A O 1
ATOM 795 N N . ALA A 1 100 ? 26.273 9.157 -27.729 1.00 93.31 100 ALA A N 1
ATOM 796 C CA . ALA A 1 100 ? 24.841 9.323 -27.965 1.00 93.31 100 ALA A CA 1
ATOM 797 C C . ALA A 1 100 ? 24.041 8.030 -27.722 1.00 93.31 100 ALA A C 1
ATOM 799 O O . ALA A 1 100 ? 22.927 8.080 -27.202 1.00 93.31 100 ALA A O 1
ATOM 800 N N . ASP A 1 101 ? 24.605 6.866 -28.061 1.00 89.56 101 ASP A N 1
ATOM 801 C CA . ASP A 1 101 ? 23.947 5.577 -27.820 1.00 89.56 101 ASP A CA 1
ATOM 802 C C . ASP A 1 101 ? 23.828 5.274 -26.321 1.00 89.56 101 ASP A C 1
ATOM 804 O O . ASP A 1 101 ? 22.805 4.757 -25.869 1.00 89.56 101 ASP A O 1
ATOM 808 N N . LEU A 1 102 ? 24.859 5.612 -25.540 1.00 88.88 102 LEU A N 1
ATOM 809 C CA . LEU A 1 102 ? 24.852 5.430 -24.088 1.00 88.88 102 LEU A CA 1
ATOM 810 C C . LEU A 1 102 ? 23.785 6.305 -23.427 1.00 88.88 102 LEU A C 1
ATOM 812 O O . LEU A 1 102 ? 22.982 5.788 -22.650 1.00 88.88 102 LEU A O 1
ATOM 816 N N . GLU A 1 103 ? 23.719 7.584 -23.804 1.00 93.69 103 GLU A N 1
ATOM 817 C CA . GLU A 1 103 ? 22.688 8.513 -23.328 1.00 93.69 103 GLU A CA 1
ATOM 818 C C . GLU A 1 103 ? 21.279 8.021 -23.683 1.00 93.69 103 GLU A C 1
ATOM 820 O O . GLU A 1 103 ? 20.361 8.089 -22.865 1.00 93.69 103 GLU A O 1
ATOM 825 N N . PHE A 1 104 ? 21.090 7.478 -24.889 1.00 93.00 104 PHE A N 1
ATOM 826 C CA . PHE A 1 104 ? 19.805 6.917 -25.298 1.00 93.00 104 PHE A CA 1
ATOM 827 C C . PHE A 1 104 ? 19.399 5.713 -24.437 1.00 93.00 104 PHE A C 1
ATOM 829 O O . PHE A 1 104 ? 18.256 5.640 -23.977 1.00 93.00 104 PHE A O 1
ATOM 836 N N . ILE A 1 105 ? 20.319 4.770 -24.209 1.00 90.44 105 ILE A N 1
ATOM 837 C CA . ILE A 1 105 ? 20.063 3.577 -23.391 1.00 90.44 105 ILE A CA 1
ATOM 838 C C . ILE A 1 105 ? 19.735 3.977 -21.953 1.00 90.44 105 ILE A C 1
ATOM 840 O O . ILE A 1 105 ? 18.795 3.436 -21.369 1.00 90.44 105 ILE A O 1
ATOM 844 N N . GLU A 1 106 ? 20.496 4.909 -21.384 1.00 92.56 106 GLU A N 1
ATOM 845 C CA . GLU A 1 106 ? 20.268 5.429 -20.039 1.00 92.56 106 GLU A CA 1
ATOM 846 C C . GLU A 1 106 ? 18.898 6.096 -19.935 1.00 92.56 106 GLU A C 1
ATOM 848 O O . GLU A 1 106 ? 18.062 5.654 -19.146 1.00 92.56 106 GLU A O 1
ATOM 853 N N . LYS A 1 107 ? 18.600 7.048 -20.822 1.00 95.62 107 LYS A N 1
ATOM 854 C CA . LYS A 1 107 ? 17.310 7.742 -20.861 1.00 95.62 107 LYS A CA 1
ATOM 855 C C . LYS A 1 107 ? 16.129 6.780 -20.987 1.00 95.62 107 LYS A C 1
ATOM 857 O O . LYS A 1 107 ? 15.105 6.963 -20.335 1.00 95.62 107 LYS A O 1
ATOM 862 N N . MET A 1 108 ? 16.246 5.747 -21.818 1.00 93.56 108 MET A N 1
ATOM 863 C CA . MET A 1 108 ? 15.187 4.752 -22.001 1.00 93.56 108 MET A CA 1
ATOM 864 C C . MET A 1 108 ? 14.967 3.909 -20.735 1.00 93.56 108 MET A C 1
ATOM 866 O O . MET A 1 108 ? 13.822 3.619 -20.372 1.00 93.56 108 MET A O 1
ATOM 870 N N . LYS A 1 109 ? 16.041 3.566 -20.012 1.00 91.25 109 LYS A N 1
ATOM 871 C CA . LYS A 1 109 ? 15.952 2.898 -18.704 1.00 91.25 109 LYS A CA 1
ATOM 872 C C . LYS A 1 109 ? 15.310 3.801 -17.655 1.00 91.25 109 LYS A C 1
ATOM 874 O O . LYS A 1 109 ? 14.422 3.342 -16.935 1.00 91.25 109 LYS A O 1
ATOM 879 N N . GLU A 1 110 ? 15.719 5.064 -17.595 1.00 96.44 110 GLU A N 1
ATOM 880 C CA . GLU A 1 110 ? 15.132 6.059 -16.698 1.00 96.44 110 GLU A CA 1
ATOM 881 C C . GLU A 1 110 ? 13.643 6.244 -16.977 1.00 96.44 110 GLU A C 1
ATOM 883 O O . GLU A 1 110 ? 12.834 6.158 -16.060 1.00 96.44 110 GLU A O 1
ATOM 888 N N . GLU A 1 111 ? 13.246 6.407 -18.240 1.00 97.19 111 GLU A N 1
ATOM 889 C CA . GLU A 1 111 ? 11.841 6.568 -18.613 1.00 97.19 111 GLU A CA 1
ATOM 890 C C . GLU A 1 111 ? 11.006 5.345 -18.209 1.00 97.19 111 GLU A C 1
ATOM 892 O O . GLU A 1 111 ? 9.899 5.487 -17.682 1.00 97.19 111 GLU A O 1
ATOM 897 N N . LYS A 1 112 ? 11.538 4.133 -18.404 1.00 96.31 112 LYS A N 1
ATOM 898 C CA . LYS A 1 112 ? 10.881 2.898 -17.960 1.00 96.31 112 LYS A CA 1
ATOM 899 C C . LYS A 1 112 ? 10.713 2.871 -16.440 1.00 96.31 112 LYS A C 1
ATOM 901 O O . LYS A 1 112 ? 9.645 2.496 -15.954 1.00 96.31 112 LYS A O 1
ATOM 906 N N . LEU A 1 113 ? 11.742 3.272 -15.695 1.00 97.44 113 LEU A N 1
ATOM 907 C CA . LEU A 1 113 ? 11.696 3.331 -14.237 1.00 97.44 113 LEU A CA 1
ATOM 908 C C . LEU A 1 113 ? 10.691 4.382 -13.754 1.00 97.44 113 LEU A C 1
ATOM 910 O O . LEU A 1 113 ? 9.886 4.088 -12.876 1.00 97.44 113 LEU A O 1
ATOM 914 N N . VAL A 1 114 ? 10.684 5.568 -14.362 1.00 98.12 114 VAL A N 1
ATOM 915 C CA . VAL A 1 114 ? 9.741 6.647 -14.044 1.00 98.12 114 VAL A CA 1
ATOM 916 C C . VAL A 1 114 ? 8.304 6.189 -14.261 1.00 98.12 114 VAL A C 1
ATOM 918 O O . VAL A 1 114 ? 7.478 6.369 -13.370 1.00 98.12 114 VAL A O 1
ATOM 921 N N . LYS A 1 115 ? 8.001 5.543 -15.393 1.00 98.31 115 LYS A N 1
ATOM 922 C CA . LYS A 1 115 ? 6.655 5.010 -15.663 1.00 98.31 115 LYS A CA 1
ATOM 923 C C . LYS A 1 115 ? 6.231 3.973 -14.628 1.00 98.31 115 LYS A C 1
ATOM 925 O O . LYS A 1 115 ? 5.100 4.022 -14.153 1.00 98.31 115 LYS A O 1
ATOM 930 N N . LYS A 1 116 ? 7.139 3.067 -14.252 1.00 98.44 116 LYS A N 1
ATOM 931 C CA . LYS A 1 116 ? 6.871 2.077 -13.204 1.00 98.44 116 LYS A CA 1
ATOM 932 C C . LYS A 1 116 ? 6.565 2.758 -11.868 1.00 98.44 116 LYS A C 1
ATOM 934 O O . LYS A 1 116 ? 5.523 2.499 -11.284 1.00 98.44 116 LYS A O 1
ATOM 939 N N . LEU A 1 117 ? 7.432 3.669 -11.426 1.00 98.44 117 LEU A N 1
ATOM 940 C CA . LEU A 1 117 ? 7.269 4.376 -10.153 1.00 98.44 117 LEU A CA 1
ATOM 941 C C . LEU A 1 117 ? 6.005 5.240 -10.115 1.00 98.44 117 LEU A C 1
ATOM 943 O O . LEU A 1 117 ? 5.375 5.354 -9.069 1.00 98.44 117 LEU A O 1
ATOM 947 N N . GLN A 1 118 ? 5.615 5.842 -11.240 1.00 98.62 118 GLN A N 1
ATOM 948 C CA . GLN A 1 118 ? 4.349 6.567 -11.348 1.00 98.62 118 GLN A CA 1
ATOM 949 C C . GLN A 1 118 ? 3.143 5.639 -11.163 1.00 98.62 118 GLN A C 1
ATOM 951 O O . GLN A 1 118 ? 2.218 6.005 -10.441 1.00 98.62 118 GLN A O 1
ATOM 956 N N . GLY A 1 119 ? 3.174 4.444 -11.762 1.00 98.50 119 GLY A N 1
ATOM 957 C CA . GLY A 1 119 ? 2.149 3.419 -11.553 1.00 98.50 119 GLY A CA 1
ATOM 958 C C . GLY A 1 119 ? 2.075 2.968 -10.093 1.00 98.50 119 GLY A C 1
ATOM 959 O O . GLY A 1 119 ? 1.013 3.052 -9.478 1.00 98.50 119 GLY A O 1
ATOM 960 N N . ASP A 1 120 ? 3.217 2.600 -9.506 1.00 98.56 120 ASP A N 1
ATOM 961 C CA . ASP A 1 120 ? 3.309 2.178 -8.102 1.00 98.56 120 ASP A CA 1
ATOM 962 C C . ASP A 1 120 ? 2.775 3.274 -7.155 1.00 98.56 120 ASP A C 1
ATOM 964 O O . ASP A 1 120 ? 2.047 2.998 -6.197 1.00 98.56 120 ASP A O 1
ATOM 968 N N . LEU A 1 121 ? 3.081 4.547 -7.438 1.00 98.56 121 LEU A N 1
ATOM 969 C CA . LEU A 1 121 ? 2.584 5.683 -6.662 1.00 98.56 121 LEU A CA 1
ATOM 970 C C . LEU A 1 121 ? 1.055 5.800 -6.726 1.00 98.56 121 LEU A C 1
ATOM 972 O O . LEU A 1 121 ? 0.419 6.032 -5.694 1.00 98.56 121 LEU A O 1
ATOM 976 N N . GLU A 1 122 ? 0.455 5.650 -7.907 1.00 98.69 122 GLU A N 1
ATOM 977 C CA . GLU A 1 122 ? -1.001 5.691 -8.071 1.00 98.69 122 GLU A CA 1
ATOM 978 C C . GLU A 1 122 ? -1.684 4.546 -7.306 1.00 98.69 122 GLU A C 1
ATOM 980 O O . GLU A 1 122 ? -2.674 4.764 -6.594 1.00 98.69 122 GLU A O 1
ATOM 985 N N . GLU A 1 123 ? -1.128 3.337 -7.386 1.00 98.62 123 GLU A N 1
ATOM 986 C CA . GLU A 1 123 ? -1.635 2.166 -6.672 1.00 98.62 123 GLU A CA 1
ATOM 987 C C . GLU A 1 123 ? -1.590 2.358 -5.154 1.00 98.62 123 GLU A C 1
ATOM 989 O O . GLU A 1 123 ? -2.604 2.157 -4.474 1.00 98.62 123 GLU A O 1
ATOM 994 N N . VAL A 1 124 ? -0.457 2.820 -4.618 1.00 98.56 124 VAL A N 1
ATOM 995 C CA . VAL A 1 124 ? -0.295 3.085 -3.181 1.00 98.56 124 VAL A CA 1
ATOM 996 C C . VAL A 1 124 ? -1.250 4.184 -2.719 1.00 98.56 124 VAL A C 1
ATOM 998 O O . VAL A 1 124 ? -1.893 4.044 -1.677 1.00 98.56 124 VAL A O 1
ATOM 1001 N N . GLN A 1 125 ? -1.426 5.255 -3.495 1.00 98.75 125 GLN A N 1
ATOM 1002 C CA . GLN A 1 125 ? -2.393 6.307 -3.168 1.00 98.75 125 GLN A CA 1
ATOM 1003 C C . GLN A 1 125 ? -3.834 5.785 -3.144 1.00 98.75 125 GLN A C 1
ATOM 1005 O O . GLN A 1 125 ? -4.627 6.168 -2.276 1.00 98.75 125 GLN A O 1
ATOM 1010 N N . LYS A 1 126 ? -4.199 4.910 -4.084 1.00 98.62 126 LYS A N 1
ATOM 1011 C CA . LYS A 1 126 ? -5.522 4.279 -4.131 1.00 98.62 126 LYS A CA 1
ATOM 1012 C C . LYS A 1 126 ? -5.739 3.343 -2.943 1.00 98.62 126 LYS A C 1
ATOM 1014 O O . LYS A 1 126 ? -6.820 3.372 -2.347 1.00 98.62 126 LYS A O 1
ATOM 1019 N N . LEU A 1 127 ? -4.729 2.553 -2.580 1.00 98.69 127 LEU A N 1
ATOM 1020 C CA . LEU A 1 127 ? -4.768 1.674 -1.413 1.00 98.69 127 LEU A CA 1
ATOM 1021 C C . LEU A 1 127 ? -4.928 2.486 -0.125 1.00 98.69 127 LEU A C 1
ATOM 1023 O O . LEU A 1 127 ? -5.845 2.223 0.649 1.00 98.69 127 LEU A O 1
ATOM 1027 N N . LEU A 1 128 ? -4.122 3.535 0.050 1.00 98.56 128 LEU A N 1
ATOM 1028 C CA . LEU A 1 128 ? -4.186 4.420 1.212 1.00 98.56 128 LEU A CA 1
ATOM 1029 C C . LEU A 1 128 ? -5.581 5.027 1.394 1.00 98.56 128 LEU A C 1
ATOM 1031 O O . LEU A 1 128 ? -6.122 5.022 2.498 1.00 98.56 128 LEU A O 1
ATOM 1035 N N . LYS A 1 129 ? -6.204 5.513 0.312 1.00 98.75 129 LYS A N 1
ATOM 1036 C CA . LYS A 1 129 ? -7.574 6.050 0.364 1.00 98.75 129 LYS A CA 1
ATOM 1037 C C . LYS A 1 129 ? -8.583 4.998 0.825 1.00 98.75 129 LYS A C 1
ATOM 1039 O O . LYS A 1 129 ? -9.469 5.316 1.617 1.00 98.75 129 LYS A O 1
ATOM 1044 N N . ARG A 1 130 ? -8.462 3.756 0.345 1.00 98.62 130 ARG A N 1
ATOM 1045 C CA . ARG A 1 130 ? -9.343 2.647 0.738 1.00 98.62 130 ARG A CA 1
ATOM 1046 C C . ARG A 1 130 ? -9.186 2.316 2.220 1.00 98.62 130 ARG A C 1
ATOM 1048 O O . ARG A 1 130 ? -10.194 2.252 2.922 1.00 98.62 130 ARG A O 1
ATOM 1055 N N . GLU A 1 131 ? -7.951 2.155 2.681 1.00 98.44 131 GLU A N 1
ATOM 1056 C CA . GLU A 1 131 ? -7.636 1.849 4.080 1.00 98.44 131 GLU A CA 1
ATOM 1057 C C . GLU A 1 131 ? -8.101 2.964 5.018 1.00 98.44 131 GLU A C 1
ATOM 1059 O O . GLU A 1 131 ? -8.739 2.700 6.031 1.00 98.44 131 GLU A O 1
ATOM 1064 N N . MET A 1 132 ? -7.897 4.228 4.642 1.00 98.62 132 MET A N 1
ATOM 1065 C CA . MET A 1 132 ? -8.378 5.369 5.422 1.00 98.62 132 MET A CA 1
ATOM 1066 C C . MET A 1 132 ? -9.907 5.355 5.579 1.00 98.62 132 MET A C 1
ATOM 1068 O O . MET A 1 132 ? -10.420 5.553 6.681 1.00 98.62 132 MET A O 1
ATOM 1072 N N . MET A 1 133 ? -10.650 5.070 4.502 1.00 98.50 133 MET A N 1
ATOM 1073 C CA . MET A 1 133 ? -12.110 4.930 4.577 1.00 98.50 133 MET A CA 1
ATOM 1074 C C . MET A 1 133 ? -12.532 3.722 5.423 1.00 98.50 133 MET A C 1
ATOM 1076 O O . MET A 1 133 ? -13.522 3.805 6.152 1.00 98.50 133 MET A O 1
ATOM 1080 N N . ALA A 1 134 ? -11.812 2.601 5.335 1.00 98.62 134 ALA A N 1
ATOM 1081 C CA . ALA A 1 134 ? -12.074 1.415 6.147 1.00 98.62 134 ALA A CA 1
ATOM 1082 C C . ALA A 1 134 ? -11.849 1.702 7.640 1.00 98.62 134 ALA A C 1
ATOM 1084 O O . ALA A 1 134 ? -12.729 1.422 8.457 1.00 98.62 134 ALA A O 1
ATOM 1085 N N . LEU A 1 135 ? -10.737 2.356 7.981 1.00 98.50 135 LEU A N 1
ATOM 1086 C CA . LEU A 1 135 ? -10.411 2.771 9.340 1.00 98.50 135 LEU A CA 1
ATOM 1087 C C . LEU A 1 135 ? -11.462 3.728 9.907 1.00 98.50 135 LEU A C 1
ATOM 1089 O O . LEU A 1 135 ? -11.932 3.526 11.022 1.00 98.50 135 LEU A O 1
ATOM 1093 N N . GLN A 1 136 ? -11.891 4.732 9.137 1.00 98.56 136 GLN A N 1
ATOM 1094 C CA . GLN A 1 136 ? -12.933 5.663 9.577 1.00 98.56 136 GLN A CA 1
ATOM 1095 C C . GLN A 1 136 ? -14.242 4.931 9.914 1.00 98.56 136 GLN A C 1
ATOM 1097 O O . GLN A 1 136 ? -14.878 5.225 10.928 1.00 98.56 136 GLN A O 1
ATOM 1102 N N . ARG A 1 137 ? -14.637 3.946 9.097 1.00 98.38 137 ARG A N 1
ATOM 1103 C CA . ARG A 1 137 ? -15.825 3.119 9.365 1.00 98.38 137 ARG A CA 1
ATOM 1104 C C . ARG A 1 137 ? -15.651 2.262 10.614 1.00 98.38 137 ARG A C 1
ATOM 1106 O O . ARG A 1 137 ? -16.593 2.177 11.398 1.00 98.38 137 ARG A O 1
ATOM 1113 N N . ALA A 1 138 ? -14.478 1.663 10.804 1.00 98.44 138 ALA A N 1
ATOM 1114 C CA . ALA A 1 138 ? -14.165 0.864 11.984 1.00 98.44 138 ALA A CA 1
ATOM 1115 C C . ALA A 1 138 ? -14.191 1.712 13.265 1.00 98.44 138 ALA A C 1
ATOM 1117 O O . ALA A 1 138 ? -14.801 1.308 14.251 1.00 98.44 138 ALA A O 1
ATOM 1118 N N . CYS A 1 139 ? -13.626 2.923 13.237 1.00 98.31 139 CYS A N 1
ATOM 1119 C CA . CYS A 1 139 ? -13.706 3.871 14.350 1.00 98.31 139 CYS A CA 1
ATOM 1120 C C . CYS A 1 139 ? -15.157 4.229 14.682 1.00 98.31 139 CYS A C 1
ATOM 1122 O O . CYS A 1 139 ? -15.560 4.114 15.837 1.00 98.31 139 CYS A O 1
ATOM 1124 N N . ALA A 1 140 ? -15.963 4.574 13.673 1.00 98.25 140 ALA A N 1
ATOM 1125 C CA . ALA A 1 140 ? -17.375 4.882 13.878 1.00 98.25 140 ALA A CA 1
ATOM 1126 C C . ALA A 1 140 ? -18.177 3.671 14.395 1.00 98.25 140 ALA A C 1
ATOM 1128 O O . ALA A 1 140 ? -19.117 3.837 15.167 1.00 98.25 140 ALA A O 1
ATOM 1129 N N . ALA A 1 141 ? -17.835 2.446 13.980 1.00 98.12 141 ALA A N 1
ATOM 1130 C CA . ALA A 1 141 ? -18.440 1.225 14.512 1.00 98.12 141 ALA A CA 1
ATOM 1131 C C . ALA A 1 141 ? -18.078 1.011 15.985 1.00 98.12 141 ALA A C 1
ATOM 1133 O O . ALA A 1 141 ? -18.977 0.854 16.810 1.00 98.12 141 ALA A O 1
ATOM 1134 N N . ARG A 1 142 ? -16.792 1.128 16.325 1.00 98.06 142 ARG A N 1
ATOM 1135 C CA . ARG A 1 142 ? -16.303 1.032 17.702 1.00 98.06 142 ARG A CA 1
ATOM 1136 C C . ARG A 1 142 ? -16.955 2.068 18.613 1.00 98.06 142 ARG A C 1
ATOM 1138 O O . ARG A 1 142 ? -17.336 1.735 19.724 1.00 98.06 142 ARG A O 1
ATOM 1145 N N . GLU A 1 143 ? -17.105 3.313 18.166 1.00 98.38 143 GLU A N 1
ATOM 1146 C CA . GLU A 1 143 ? -17.784 4.357 18.946 1.00 98.38 143 GLU A CA 1
ATOM 1147 C C . GLU A 1 143 ? -19.242 3.995 19.243 1.00 98.38 143 GLU A C 1
ATOM 1149 O O . GLU A 1 143 ? -19.705 4.180 20.368 1.00 98.38 143 GLU A O 1
ATOM 1154 N N . ARG A 1 144 ? -19.959 3.427 18.265 1.00 97.62 144 ARG A N 1
ATOM 1155 C CA . ARG A 1 144 ? -21.333 2.947 18.471 1.00 97.62 144 ARG A CA 1
ATOM 1156 C C . ARG A 1 144 ? -21.384 1.796 19.469 1.00 97.62 144 ARG A C 1
ATOM 1158 O O . ARG A 1 144 ? -22.221 1.819 20.365 1.00 97.62 144 ARG A O 1
ATOM 1165 N N . GLU A 1 145 ? -20.502 0.815 19.331 1.00 96.88 145 GLU A N 1
ATOM 1166 C CA . GLU A 1 145 ? -20.431 -0.334 20.240 1.00 96.88 145 GLU A CA 1
ATOM 1167 C C . GLU A 1 145 ? -20.042 0.093 21.659 1.00 96.88 145 GLU A C 1
ATOM 1169 O O . GLU A 1 145 ? -20.694 -0.310 22.619 1.00 96.88 145 GLU A O 1
ATOM 1174 N N . GLN A 1 146 ? -19.068 0.994 21.801 1.00 96.19 146 GLN A N 1
ATOM 1175 C CA . GLN A 1 146 ? -18.686 1.572 23.087 1.00 96.19 146 GLN A CA 1
ATOM 1176 C C . GLN A 1 146 ? -19.853 2.334 23.722 1.00 96.19 146 GLN A C 1
ATOM 1178 O O . GLN A 1 146 ? -20.099 2.200 24.917 1.00 96.19 146 GLN A O 1
ATOM 1183 N N . ALA A 1 147 ? -20.610 3.104 22.937 1.00 96.12 147 ALA A N 1
ATOM 1184 C CA . ALA A 1 147 ? -21.790 3.805 23.431 1.00 96.12 147 ALA A CA 1
ATOM 1185 C C . ALA A 1 147 ? -22.907 2.844 23.871 1.00 96.12 147 ALA A C 1
ATOM 1187 O O . ALA A 1 147 ? -23.676 3.184 24.766 1.00 96.12 147 ALA A O 1
ATOM 1188 N N . VAL A 1 148 ? -23.016 1.657 23.264 1.00 95.62 148 VAL A N 1
ATOM 1189 C CA . VAL A 1 148 ? -23.917 0.593 23.734 1.00 95.62 148 VAL A CA 1
ATOM 1190 C C . VAL A 1 148 ? -23.393 -0.013 25.033 1.00 95.62 148 VAL A C 1
ATOM 1192 O O . VAL A 1 148 ? -24.171 -0.157 25.972 1.00 95.62 148 VAL A O 1
ATOM 1195 N N . LEU A 1 149 ? -22.092 -0.302 25.119 1.00 92.88 149 LEU A N 1
ATOM 1196 C CA . LEU A 1 149 ? -21.471 -0.877 26.311 1.00 92.88 149 LEU A CA 1
ATOM 1197 C C . LEU A 1 149 ? -21.583 0.055 27.524 1.00 92.88 149 LEU A C 1
ATOM 1199 O O . LEU A 1 149 ? -21.911 -0.396 28.614 1.00 92.88 149 LEU A O 1
ATOM 1203 N N . ASN A 1 150 ? -21.418 1.362 27.318 1.00 92.94 150 ASN A N 1
ATOM 1204 C CA . ASN A 1 150 ? -21.540 2.379 28.366 1.00 92.94 150 ASN A CA 1
ATOM 1205 C C . ASN A 1 150 ? -22.960 2.499 28.959 1.00 92.94 150 ASN A C 1
ATOM 1207 O O . ASN A 1 150 ? -23.151 3.243 29.916 1.00 92.94 150 ASN A O 1
ATOM 1211 N N . LYS A 1 151 ? -23.969 1.821 28.392 1.00 94.56 151 LYS A N 1
ATOM 1212 C CA . LYS A 1 151 ? -25.321 1.740 28.976 1.00 94.56 151 LYS A CA 1
ATOM 1213 C C . LYS A 1 151 ? -25.430 0.663 30.051 1.00 94.56 151 LYS A C 1
ATOM 1215 O O . LYS A 1 151 ? -26.405 0.665 30.798 1.00 94.56 151 LYS A O 1
ATOM 1220 N N . PHE A 1 152 ? -24.491 -0.277 30.086 1.00 91.25 152 PHE A N 1
ATOM 1221 C CA . PHE A 1 152 ? -24.458 -1.326 31.092 1.00 91.25 152 PHE A CA 1
ATOM 1222 C C . PHE A 1 152 ? -23.719 -0.828 32.338 1.00 91.25 152 PHE A C 1
ATOM 1224 O O . PHE A 1 152 ? -22.780 -0.037 32.210 1.00 91.25 152 PHE A O 1
ATOM 1231 N N . PRO A 1 153 ? -24.127 -1.278 33.537 1.00 89.56 153 PRO A N 1
ATOM 1232 C CA . PRO A 1 153 ? -23.379 -0.995 34.750 1.00 89.56 153 PRO A CA 1
ATOM 1233 C C . PRO A 1 153 ? -21.967 -1.571 34.632 1.00 89.56 153 PRO A C 1
ATOM 1235 O O . PRO A 1 153 ? -21.737 -2.596 33.980 1.00 89.56 153 PRO A O 1
ATOM 1238 N N . SER A 1 154 ? -21.014 -0.910 35.277 1.00 90.12 154 SER A N 1
ATOM 1239 C CA . SER A 1 154 ? -19.651 -1.421 35.371 1.00 90.12 154 SER A CA 1
ATOM 1240 C C . SER A 1 154 ? -19.629 -2.778 36.083 1.00 90.12 154 SER A C 1
ATOM 1242 O O . SER A 1 154 ? -20.509 -3.103 36.882 1.00 90.12 154 SER A O 1
ATOM 1244 N N . CYS A 1 155 ? -18.589 -3.575 35.832 1.00 87.00 155 CYS A N 1
ATOM 1245 C CA . CYS A 1 155 ? -18.437 -4.871 36.498 1.00 87.00 155 CYS A CA 1
ATOM 1246 C C . CYS A 1 155 ? -18.399 -4.738 38.033 1.00 87.00 155 CYS A C 1
ATOM 1248 O O . CYS A 1 155 ? -18.867 -5.625 38.740 1.00 87.00 155 CYS A O 1
ATOM 1250 N N . GLU A 1 156 ? -17.874 -3.624 38.550 1.00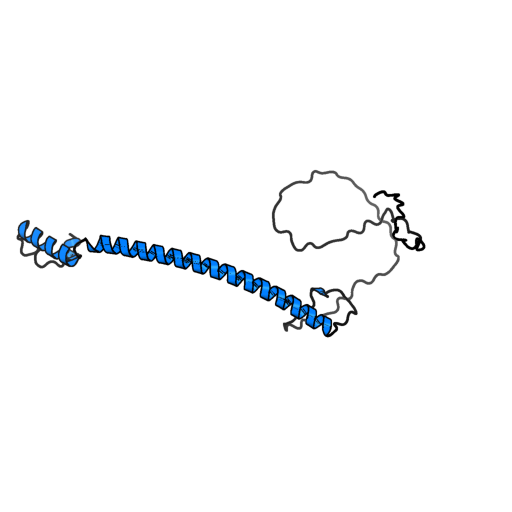 87.75 156 GLU A N 1
ATOM 1251 C CA . GLU A 1 156 ? -17.831 -3.349 39.987 1.00 87.75 156 GLU A CA 1
ATOM 1252 C C . GLU A 1 156 ? -19.219 -3.008 40.550 1.00 87.75 156 GLU A C 1
ATOM 1254 O O . GLU A 1 156 ? -19.594 -3.486 41.619 1.00 87.75 156 GLU A O 1
ATOM 1259 N N . GLU A 1 157 ? -20.013 -2.213 39.827 1.00 90.31 157 GLU A N 1
ATOM 1260 C CA . GLU A 1 157 ? -21.408 -1.938 40.194 1.00 90.31 157 GLU A CA 1
ATOM 1261 C C . GLU A 1 157 ? -22.250 -3.212 40.169 1.00 90.31 157 GLU A C 1
ATOM 1263 O O . GLU A 1 157 ? -23.016 -3.460 41.100 1.00 90.31 157 GLU A O 1
ATOM 1268 N N . LEU A 1 158 ? -22.062 -4.052 39.149 1.00 89.69 158 LEU A N 1
ATOM 1269 C CA . LEU A 1 158 ? -22.730 -5.343 39.059 1.00 89.69 158 LEU A CA 1
ATOM 1270 C C . LEU A 1 158 ? -22.347 -6.251 40.235 1.00 89.69 158 LEU A C 1
ATOM 1272 O O . LEU A 1 158 ? -23.225 -6.853 40.847 1.00 89.69 158 LEU A O 1
ATOM 1276 N N . ALA A 1 159 ? -21.065 -6.304 40.604 1.00 85.75 159 ALA A N 1
ATOM 1277 C CA . ALA A 1 159 ? -20.607 -7.073 41.759 1.00 85.75 159 ALA A CA 1
ATOM 1278 C C . ALA A 1 159 ? -21.247 -6.589 43.070 1.00 85.75 159 ALA A C 1
ATOM 1280 O O . ALA A 1 159 ? -21.709 -7.405 43.867 1.00 85.75 159 ALA A O 1
ATOM 1281 N N . LYS A 1 160 ? -21.357 -5.267 43.269 1.00 87.62 160 LYS A N 1
ATOM 1282 C CA . LYS A 1 160 ? -22.066 -4.685 44.422 1.00 87.62 160 LYS A CA 1
ATOM 1283 C C . LYS A 1 160 ? -23.530 -5.124 44.459 1.00 87.62 160 LYS A C 1
ATOM 1285 O O . LYS A 1 160 ? -24.025 -5.486 45.520 1.00 87.62 160 LYS A O 1
ATOM 1290 N N . TRP A 1 161 ? -24.222 -5.123 43.317 1.00 89.69 161 TRP A N 1
ATOM 1291 C CA . TRP A 1 161 ? -25.617 -5.573 43.248 1.00 89.69 161 TRP A CA 1
ATOM 1292 C C . TRP A 1 161 ? -25.763 -7.052 43.602 1.00 89.69 161 TRP A C 1
ATOM 1294 O O . TRP A 1 161 ? -26.684 -7.406 44.335 1.00 89.69 161 TRP A O 1
ATOM 1304 N N . ILE A 1 162 ? -24.852 -7.905 43.127 1.00 87.75 162 ILE A N 1
ATOM 1305 C CA . ILE A 1 162 ? -24.874 -9.338 43.439 1.00 87.75 162 ILE A CA 1
ATOM 1306 C C . ILE A 1 162 ? -24.678 -9.563 44.944 1.00 87.75 162 ILE A C 1
ATOM 1308 O O . ILE A 1 162 ? -25.456 -10.307 45.535 1.00 87.75 162 ILE A O 1
ATOM 1312 N N . HIS A 1 163 ? -23.718 -8.882 45.580 1.00 84.06 163 HIS A N 1
ATOM 1313 C CA . HIS A 1 163 ? -23.532 -8.967 47.034 1.00 84.06 163 HIS A CA 1
ATOM 1314 C C . HIS A 1 163 ? -24.797 -8.570 47.803 1.00 84.06 163 HIS A C 1
ATOM 1316 O O . HIS A 1 163 ? -25.240 -9.327 48.661 1.00 84.06 163 HIS A O 1
ATOM 1322 N N . VAL A 1 164 ? -25.430 -7.445 47.451 1.00 87.38 164 VAL A N 1
ATOM 1323 C CA . VAL A 1 164 ? -26.675 -6.998 48.105 1.00 87.38 164 VAL A CA 1
ATOM 1324 C C . VAL A 1 164 ? -27.799 -8.025 47.944 1.00 87.38 164 VAL A C 1
ATOM 1326 O O . VAL A 1 164 ? -28.521 -8.309 48.897 1.00 87.38 164 VAL A O 1
ATOM 1329 N N . VAL A 1 165 ? -27.970 -8.596 46.748 1.00 88.00 165 VAL A N 1
ATOM 1330 C CA . VAL A 1 165 ? -28.993 -9.628 46.516 1.00 88.00 165 VAL A CA 1
ATOM 1331 C C . VAL A 1 165 ? -28.706 -10.867 47.359 1.00 88.00 165 VAL A C 1
ATOM 1333 O O . VAL A 1 165 ? -29.618 -11.376 48.004 1.00 88.00 165 VAL A O 1
ATOM 1336 N N . LEU A 1 166 ? -27.455 -11.322 47.399 1.00 84.81 166 LEU A N 1
ATOM 1337 C CA . LEU A 1 166 ? -27.066 -12.500 48.166 1.00 84.81 166 LEU A CA 1
ATOM 1338 C C . LEU A 1 166 ? -27.232 -12.306 49.672 1.00 84.81 166 LEU A C 1
ATOM 1340 O O . LEU A 1 166 ? -27.753 -13.203 50.327 1.00 84.81 166 LEU A O 1
ATOM 1344 N N . GLU A 1 167 ? -26.874 -11.140 50.211 1.00 84.75 167 GLU A N 1
ATOM 1345 C CA . GLU A 1 167 ? -27.134 -10.785 51.612 1.00 84.75 167 GLU A CA 1
ATOM 1346 C C . GLU A 1 167 ? -28.627 -10.888 51.954 1.00 84.75 167 GLU A C 1
ATOM 1348 O O . GLU A 1 167 ? -28.993 -11.372 53.025 1.00 84.75 167 GLU A O 1
ATOM 1353 N N . MET A 1 168 ? -29.498 -10.475 51.028 1.00 84.75 168 MET A N 1
ATOM 1354 C CA . MET A 1 168 ? -30.951 -10.526 51.205 1.00 84.75 168 MET A CA 1
ATOM 1355 C C . MET A 1 168 ? -31.517 -11.946 51.072 1.00 84.75 168 MET A C 1
ATOM 1357 O O . MET A 1 168 ? -32.445 -12.307 51.795 1.00 84.75 168 MET A O 1
ATOM 1361 N N . THR A 1 169 ? -31.001 -12.755 50.142 1.00 84.88 169 THR A N 1
ATOM 1362 C CA . THR A 1 169 ? -31.531 -14.101 49.854 1.00 84.88 169 THR A CA 1
ATOM 1363 C C . THR A 1 169 ? -30.889 -15.203 50.689 1.00 84.88 169 THR A C 1
ATOM 1365 O O . THR A 1 169 ? -31.450 -16.289 50.824 1.00 84.88 169 THR A O 1
ATOM 1368 N N . SER A 1 170 ? -29.690 -14.973 51.211 1.00 78.69 170 SER A N 1
ATOM 1369 C CA . SER A 1 170 ? -28.897 -15.938 51.970 1.00 78.69 170 SER A CA 1
ATOM 1370 C C . SER A 1 170 ? -28.034 -15.192 52.988 1.00 78.69 170 SER A C 1
ATOM 1372 O O . SER A 1 170 ? -26.834 -15.034 52.766 1.00 78.69 170 SER A O 1
ATOM 1374 N N . PRO A 1 171 ? -28.626 -14.739 54.111 1.00 69.25 171 PRO A N 1
ATOM 1375 C CA . PRO A 1 171 ? -27.906 -14.056 55.181 1.00 69.25 171 PRO A CA 1
ATOM 1376 C C . PRO A 1 171 ? -26.999 -15.051 55.923 1.00 69.25 171 PRO A C 1
ATOM 1378 O O . PRO A 1 171 ? -27.294 -15.497 57.030 1.00 69.25 171 PRO A O 1
ATOM 1381 N N . SER A 1 172 ? -25.909 -15.451 55.274 1.00 67.75 172 SER A N 1
ATOM 1382 C CA . SER A 1 172 ? -24.820 -16.247 55.826 1.00 67.75 172 SER A CA 1
ATOM 1383 C C . SER A 1 172 ? -23.559 -15.399 55.823 1.00 67.75 172 SER A C 1
ATOM 1385 O O . SER A 1 172 ? -23.181 -14.839 54.795 1.00 67.75 172 SER A O 1
ATOM 1387 N N . THR A 1 173 ? -22.890 -15.335 56.970 1.00 63.00 173 THR A N 1
ATOM 1388 C CA . THR A 1 173 ? -21.669 -14.548 57.183 1.00 63.00 173 THR A CA 1
ATOM 1389 C C . THR A 1 173 ? -20.490 -15.006 56.314 1.00 63.00 173 THR A C 1
ATOM 1391 O O . THR A 1 173 ? -19.529 -14.263 56.167 1.00 63.00 173 THR A O 1
ATOM 1394 N N . GLU A 1 174 ? -20.545 -16.214 55.742 1.00 64.12 174 GLU A N 1
ATOM 1395 C CA . GLU A 1 174 ? -19.497 -16.745 54.855 1.00 64.12 174 GLU A CA 1
ATOM 1396 C C . GLU A 1 174 ? -19.519 -16.131 53.451 1.00 64.12 174 GLU A C 1
ATOM 1398 O O . GLU A 1 174 ? -18.486 -16.090 52.789 1.00 64.12 174 GLU A O 1
ATOM 1403 N N . LEU A 1 175 ? -20.673 -15.649 52.982 1.00 66.12 175 LEU A N 1
ATOM 1404 C CA . LEU A 1 175 ? -20.814 -15.170 51.605 1.00 66.12 175 LEU A CA 1
ATOM 1405 C C . LEU A 1 175 ? -20.463 -13.683 51.447 1.00 66.12 175 LEU A C 1
ATOM 1407 O O . LEU A 1 175 ? -20.153 -13.222 50.350 1.00 66.12 175 LEU A O 1
ATOM 1411 N N . THR A 1 176 ? -20.508 -12.932 52.546 1.00 63.84 176 THR A N 1
ATOM 1412 C CA . THR A 1 176 ? -20.194 -11.501 52.599 1.00 63.84 176 THR A CA 1
ATOM 1413 C C . THR A 1 176 ? -18.699 -11.197 52.526 1.00 63.84 176 THR A C 1
ATOM 1415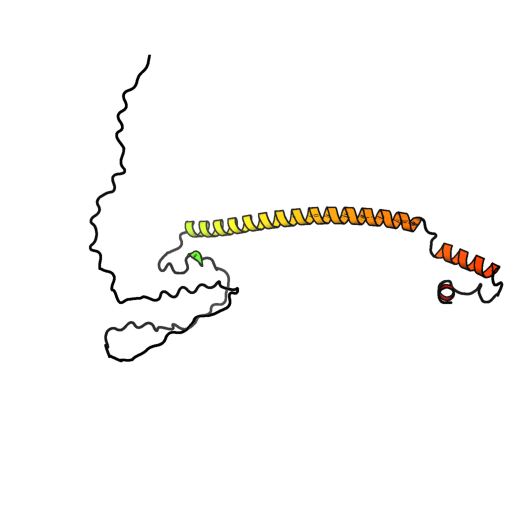 O O . THR A 1 176 ? -18.340 -10.095 52.125 1.00 63.84 176 THR A O 1
ATOM 1418 N N . ASP A 1 177 ? -17.836 -12.157 52.872 1.00 70.81 177 ASP A N 1
ATOM 1419 C CA . ASP A 1 177 ? -16.370 -12.002 52.855 1.00 70.81 177 ASP A CA 1
ATOM 1420 C C . ASP A 1 177 ? -15.720 -12.593 51.586 1.00 70.81 177 ASP A C 1
ATOM 1422 O O . ASP A 1 177 ? -14.501 -12.551 51.408 1.00 70.81 177 ASP A O 1
ATOM 1426 N N . LEU A 1 178 ? -16.526 -13.163 50.680 1.00 74.38 178 LEU A N 1
ATOM 1427 C CA . LEU A 1 178 ? -16.030 -13.752 49.439 1.00 74.38 178 LEU A CA 1
ATOM 1428 C C . LEU A 1 178 ? -15.643 -12.672 48.422 1.00 74.38 178 LEU A C 1
ATOM 1430 O O . LEU A 1 178 ? -16.396 -11.737 48.155 1.00 74.38 178 LEU A O 1
ATOM 1434 N N . ASP A 1 179 ? -14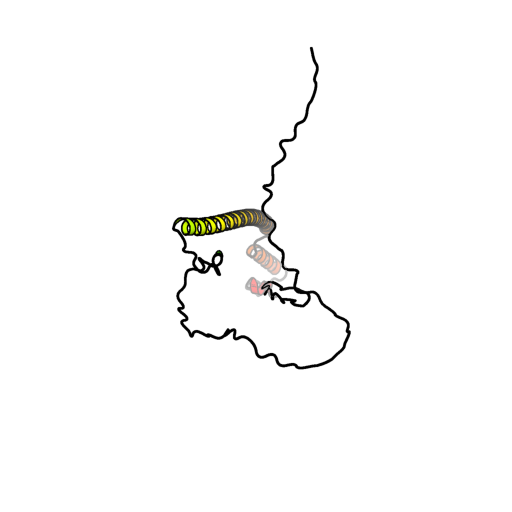.488 -12.847 47.780 1.00 80.06 179 ASP A N 1
ATOM 1435 C CA . ASP A 1 179 ? -14.073 -11.986 46.676 1.00 80.06 179 ASP A CA 1
ATOM 1436 C C . ASP A 1 179 ? -14.998 -12.161 45.453 1.00 80.06 179 ASP A C 1
ATOM 1438 O O . ASP A 1 179 ? -15.454 -13.262 45.146 1.00 80.06 179 ASP A O 1
ATOM 1442 N N . THR A 1 180 ? -15.215 -11.079 44.702 1.00 74.88 180 THR A N 1
ATOM 1443 C CA . THR A 1 180 ? -16.070 -11.043 43.499 1.00 74.88 180 THR A CA 1
ATOM 1444 C C . THR A 1 180 ? -15.776 -12.127 42.447 1.00 74.88 180 THR A C 1
ATOM 1446 O O . THR A 1 180 ? -16.698 -12.602 41.788 1.00 74.88 180 THR A O 1
ATOM 1449 N N . LYS A 1 181 ? -14.516 -12.552 42.278 1.00 79.75 181 LYS A N 1
ATOM 1450 C CA . LYS A 1 181 ? -14.124 -13.658 41.391 1.00 79.75 181 LYS A CA 1
ATOM 1451 C C . LYS A 1 181 ? -14.537 -15.004 41.958 1.00 79.75 181 LYS A C 1
ATOM 1453 O O . LYS A 1 181 ? -15.046 -15.832 41.210 1.00 79.75 181 LYS A O 1
ATOM 1458 N N . SER A 1 182 ? -14.315 -15.214 43.251 1.00 81.12 182 SER A N 1
ATOM 1459 C CA . SER A 1 182 ? -14.748 -16.422 43.950 1.00 81.12 182 SER A CA 1
ATOM 1460 C C . SER A 1 182 ? -16.273 -16.562 43.896 1.00 81.12 182 SER A C 1
ATOM 1462 O O . SER A 1 182 ? -16.775 -17.648 43.640 1.00 81.12 182 SER A O 1
ATOM 1464 N N . LEU A 1 183 ? -16.997 -15.446 44.019 1.00 72.88 183 LEU A N 1
ATOM 1465 C CA . LEU A 1 183 ? -18.455 -15.375 43.929 1.00 72.88 183 LEU A CA 1
ATOM 1466 C C . LEU A 1 183 ? -18.988 -15.698 42.519 1.00 72.88 183 LEU A C 1
ATOM 1468 O O . LEU A 1 183 ? -20.022 -16.339 42.384 1.00 72.88 183 LEU A O 1
ATOM 1472 N N . LEU A 1 184 ? -18.278 -15.271 41.467 1.00 70.81 184 LEU A N 1
ATOM 1473 C CA . LEU A 1 184 ? -18.609 -15.587 40.069 1.00 70.81 184 LEU A CA 1
ATOM 1474 C C . LEU A 1 184 ? -18.327 -17.059 39.711 1.00 70.81 184 LEU A C 1
ATOM 1476 O O . LEU A 1 184 ? -18.860 -17.565 38.727 1.00 70.81 184 LEU A O 1
ATOM 1480 N N . ALA A 1 185 ? -17.444 -17.720 40.462 1.00 77.25 185 ALA A N 1
ATOM 1481 C CA . ALA A 1 185 ? -17.012 -19.093 40.215 1.00 77.25 185 ALA A CA 1
ATOM 1482 C C . ALA A 1 185 ? -17.862 -20.161 40.932 1.00 77.25 185 ALA A C 1
ATOM 1484 O O . ALA A 1 185 ? -17.622 -21.349 40.708 1.00 77.25 185 ALA A O 1
ATOM 1485 N N . MET A 1 186 ? -18.806 -19.753 41.788 1.00 68.06 186 MET A N 1
ATOM 1486 C CA . MET A 1 186 ? -19.786 -20.628 42.451 1.00 68.06 186 MET A CA 1
ATOM 1487 C C . MET A 1 186 ? -20.975 -20.937 41.541 1.00 68.06 186 MET A C 1
ATOM 1489 O O . MET A 1 186 ? -21.440 -22.098 41.587 1.00 68.06 186 MET A O 1
#

Sequence (186 aa):
MSEILRDTGHKGNCIPSGRQLQRTPPLSDVKRHLDFCDEDSNDYCEEPQQNTEAGTREQDNDQHRTFDFNTPQTKTEDISEPNHHNSMLKGMKGYQLTAADLEFIEKMKEEKLVKKLQGDLEEVQKLLKREMMALQRACAAREREQAVLNKFPSCEELAKWIHVVLEMTSPSTELTDLDTKSLLAM

Foldseek 3Di:
DDDDDDDDDDPDDDDPPPDDDDDDPPDPPDPPDDDDPPPDDPDDDDDDDDDDDDDDDDDDDDDDDDDPPDDPPDDDPPPDDDDPLCPVVVPVPPDDDDPVNSVVSVVVVVVVVVVVVVVVVVVVVVVVVVVVVVVVVVVVVVVVVVVVVVVDDDPVVVLVVVLVVCCVVPVDPVSNPDDSVRVVVD

Radius of gyration: 44.08 Å; chains: 1; bounding box: 70×80×123 Å

pLDDT: mean 71.06, std 22.92, range [28.77, 98.75]

Secondary structure (DSSP, 8-state):
-----------------PPPPPPPPPPTT------------------------------------------------------TT-STTTT-TT----HHHHHHHHHHHHHHHHHHHHHHHHHHHHHHHHHHHHHHHHHHHHHHHHHHHTTSPPHHHHHHHHHHHHHHH---TTTTTS-HHHHHT-